Protein AF-A0A2A3MQ71-F1 (afdb_monomer)

pLDDT: mean 71.23, std 23.65, range [22.53, 96.19]

Foldseek 3Di:
DWDQDPVARATFWKKKWKAKPVLHTDFMDTDHPDLDDLVVLLVVVVVVVVVVCVVPVPAQEEEEEEQSNPHQSNVVSCVVVVHW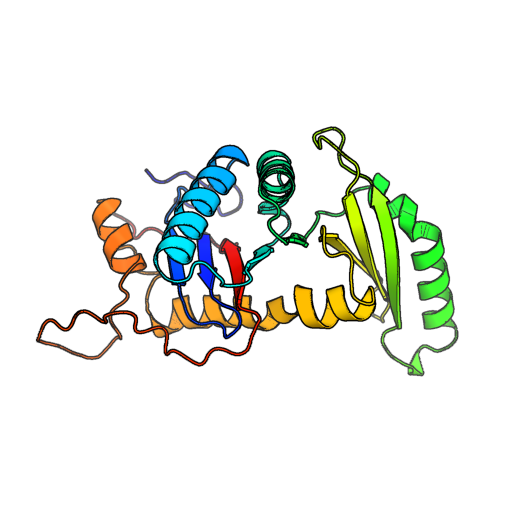YKYWHDDDPVNCVVCVVVQVVQVVVCVVCVVVFKGKDKDWDWDDDPNHPGTFIKIKIWIQHPVGIDIIIMTTPDPDDDSCCCVVVPHVVVVVNVVSVVCCCPFLVLLPPADPDPVVNSVCNGDRDGPDDDDDDDPPPPCPDPPDPRYMYIYTYIPPDGSHHPDD

Nearest PDB structures (foldseek):
  8f3z-assembly1_A  TM=3.524E-01  e=8.421E-02  Enterococcus faecium
  6mka-assembly1_A  TM=3.386E-01  e=7.466E-02  Enterococcus faecium
  8f3i-assembly1_A  TM=3.439E-01  e=1.734E-01  Enterococcus faecium
  8f3w-assembly1_A  TM=3.444E-01  e=2.489E-01  Enterococcus faecium
  8f3n-assembly1_A  TM=3.542E-01  e=3.167E-01  Enterococcus faecium

Secondary structure (DSSP, 8-state):
--EEETTTTEEEE--EEEE-TT--EEEEE--BSSPPPHHHHHHHHHHHHHHHHHH-TT--EEEEE-GGG--HHHHHHHHHTT-EEEEEE---HHHHHHHHHHHHHHHHHHHH-GGG--EEEEEEEEE--TTSSS-EEEEEEEEEETTEEEEEEEEE---SS-HHHIIIIIITTHHHHHHHHHHHHHHH-TT----SSHHHHHHHHHSPPPTT--S----------TT--S-EEEEEEE-SSPEEPPP-

Structure (mmCIF, N/CA/C/O backbone):
data_AF-A0A2A3MQ71-F1
#
_entry.id   AF-A0A2A3MQ71-F1
#
loop_
_atom_site.group_PDB
_atom_site.id
_atom_site.type_symbol
_atom_site.label_atom_id
_atom_site.label_alt_id
_atom_site.label_comp_id
_atom_site.label_asym_id
_atom_site.label_entity_id
_atom_site.label_seq_id
_atom_site.pdbx_PDB_ins_code
_atom_site.Cartn_x
_atom_site.Cartn_y
_atom_site.Cartn_z
_atom_site.occupancy
_atom_site.B_iso_or_equiv
_atom_site.auth_seq_id
_atom_site.auth_comp_id
_atom_site.auth_asym_id
_atom_site.auth_atom_id
_atom_site.pdbx_PDB_model_num
ATOM 1 N N . MET A 1 1 ? -5.016 23.894 17.017 1.00 51.34 1 MET A N 1
ATOM 2 C CA . MET A 1 1 ? -4.502 22.553 16.640 1.00 51.34 1 MET A CA 1
ATOM 3 C C . MET A 1 1 ? -4.121 22.521 15.152 1.00 51.34 1 MET A C 1
ATOM 5 O O . MET A 1 1 ? -4.589 21.674 14.404 1.00 51.34 1 MET A O 1
ATOM 9 N N . ARG A 1 2 ? -3.282 23.469 14.716 1.00 42.84 2 ARG A N 1
ATOM 10 C CA . ARG A 1 2 ? -2.649 23.499 13.388 1.00 42.84 2 ARG A CA 1
ATOM 11 C C . ARG A 1 2 ? -1.156 23.299 13.642 1.00 42.84 2 ARG A C 1
ATOM 13 O O . ARG A 1 2 ? -0.666 23.817 14.644 1.00 42.84 2 ARG A O 1
ATOM 20 N N . LEU A 1 3 ? -0.474 22.516 12.814 1.00 44.94 3 LEU A N 1
ATOM 21 C CA . LEU A 1 3 ? 0.975 22.351 12.921 1.00 44.94 3 LEU A CA 1
ATOM 22 C C . LEU A 1 3 ? 1.607 22.974 11.683 1.00 44.94 3 LEU A C 1
ATOM 24 O O . LEU A 1 3 ? 1.090 22.784 10.580 1.00 44.94 3 LEU A O 1
ATOM 28 N N . PHE A 1 4 ? 2.690 23.714 11.883 1.00 45.34 4 PHE A N 1
ATOM 29 C CA . PHE A 1 4 ? 3.512 24.191 10.786 1.00 45.34 4 PHE A CA 1
ATOM 30 C C . PHE A 1 4 ? 4.153 22.987 10.094 1.00 45.34 4 PHE A C 1
ATOM 32 O O . PHE A 1 4 ? 4.820 22.173 10.739 1.00 45.34 4 PHE A O 1
ATOM 39 N N . ASN A 1 5 ? 3.912 22.849 8.796 1.00 47.66 5 ASN A N 1
ATOM 40 C CA . ASN A 1 5 ? 4.546 21.831 7.981 1.00 47.66 5 ASN A CA 1
ATOM 41 C C . ASN A 1 5 ? 5.712 22.472 7.226 1.00 47.66 5 ASN A C 1
ATOM 43 O O . ASN A 1 5 ? 5.503 23.152 6.226 1.00 47.66 5 ASN A O 1
ATOM 47 N N . ALA A 1 6 ? 6.938 22.219 7.686 1.00 51.31 6 ALA A N 1
ATOM 48 C CA . ALA A 1 6 ? 8.154 22.768 7.082 1.00 51.31 6 ALA A CA 1
ATOM 49 C C . ALA A 1 6 ? 8.359 22.345 5.614 1.00 51.31 6 ALA A C 1
ATOM 51 O O . ALA A 1 6 ? 8.999 23.065 4.858 1.00 51.31 6 ALA A O 1
ATOM 52 N N . HIS A 1 7 ? 7.782 21.218 5.183 1.00 45.62 7 HIS A N 1
ATOM 53 C CA . HIS A 1 7 ? 7.837 20.773 3.786 1.00 45.62 7 HIS A CA 1
ATOM 54 C C . HIS A 1 7 ? 6.917 21.606 2.870 1.00 45.62 7 HIS A C 1
ATOM 56 O O . HIS A 1 7 ? 7.121 21.650 1.658 1.00 45.62 7 HIS A O 1
ATOM 62 N N . HIS A 1 8 ? 5.894 22.260 3.426 1.00 45.53 8 HIS A N 1
ATOM 63 C CA . HIS A 1 8 ? 4.941 23.086 2.673 1.00 45.53 8 HIS A CA 1
ATOM 64 C C . HIS A 1 8 ? 4.947 24.560 3.093 1.00 45.53 8 HIS A C 1
ATOM 66 O O . HIS A 1 8 ? 4.171 25.332 2.550 1.00 45.53 8 HIS A O 1
ATOM 72 N N . ASN A 1 9 ? 5.818 24.941 4.032 1.00 43.97 9 ASN A N 1
ATOM 73 C CA . ASN A 1 9 ? 5.950 26.288 4.589 1.00 43.97 9 ASN A CA 1
ATOM 74 C C . ASN A 1 9 ? 4.619 26.917 5.054 1.00 43.97 9 ASN A C 1
ATOM 76 O O . ASN A 1 9 ? 4.422 28.125 4.964 1.00 43.97 9 ASN A O 1
ATOM 80 N N . GLU A 1 10 ? 3.691 26.095 5.549 1.00 48.22 10 GLU A N 1
ATOM 81 C CA . GLU A 1 10 ? 2.327 26.518 5.875 1.00 48.22 10 GLU A CA 1
ATOM 82 C C . GLU A 1 10 ? 1.796 25.836 7.140 1.00 48.22 10 GLU A C 1
ATOM 84 O O . GLU A 1 10 ? 2.152 24.702 7.480 1.00 48.22 10 GLU A O 1
ATOM 89 N N . TYR A 1 11 ? 0.874 26.517 7.824 1.00 49.69 11 TYR A N 1
ATOM 90 C CA . TYR A 1 11 ? 0.031 25.914 8.852 1.00 49.69 11 TYR A CA 1
ATOM 91 C C . TYR A 1 11 ? -1.173 25.255 8.189 1.00 49.69 11 TYR A C 1
ATOM 93 O O . TYR A 1 11 ? -2.017 25.934 7.610 1.00 49.69 11 TYR A O 1
ATOM 101 N N . GLY A 1 12 ? -1.293 23.936 8.321 1.00 58.31 12 GLY A N 1
ATOM 102 C CA . GLY A 1 12 ? -2.352 23.211 7.627 1.00 58.31 12 GLY A CA 1
ATOM 103 C C . GLY A 1 12 ? -2.898 22.010 8.377 1.00 58.31 12 GLY A C 1
ATOM 104 O O . GLY A 1 12 ? -2.469 21.652 9.484 1.00 58.31 12 GLY A O 1
ATOM 105 N N . PHE A 1 13 ? -3.845 21.357 7.713 1.00 61.75 13 PHE A N 1
ATOM 106 C CA . PHE A 1 13 ? -4.341 20.040 8.081 1.00 61.75 13 PHE A CA 1
ATOM 107 C C . PHE A 1 13 ? -3.964 19.016 7.013 1.00 61.75 13 PHE A C 1
ATOM 109 O O . PHE A 1 13 ? -3.935 19.327 5.821 1.00 61.75 13 PHE A O 1
ATOM 116 N N . GLN A 1 14 ? -3.709 17.783 7.449 1.00 67.19 14 GLN A N 1
ATOM 117 C CA . GLN A 1 14 ? -3.492 16.644 6.564 1.00 67.19 14 GLN A CA 1
ATOM 118 C C . GLN A 1 14 ? -4.535 15.568 6.872 1.00 67.19 14 GLN A C 1
ATOM 120 O O . GLN A 1 14 ? -4.323 14.717 7.747 1.00 67.19 14 GLN A O 1
ATOM 125 N N . PRO A 1 15 ? -5.702 15.624 6.214 1.00 70.69 15 PRO A N 1
ATOM 126 C CA . PRO A 1 15 ? -6.758 14.685 6.517 1.00 70.69 15 PRO A CA 1
ATOM 127 C C . PRO A 1 15 ? -6.437 13.281 6.007 1.00 70.69 15 PRO A C 1
ATOM 129 O O . PRO A 1 15 ? -5.791 13.116 4.971 1.00 70.69 15 PRO A O 1
ATOM 132 N N . ILE A 1 16 ? -6.948 12.276 6.718 1.00 78.50 16 ILE A N 1
ATOM 133 C CA . ILE A 1 16 ? -7.203 10.967 6.111 1.00 78.50 16 ILE A CA 1
ATOM 134 C C . ILE A 1 16 ? -8.566 11.042 5.459 1.00 78.50 16 ILE A C 1
ATOM 136 O O . ILE A 1 16 ? -9.536 11.377 6.134 1.00 78.50 16 ILE A O 1
ATOM 140 N N . VAL A 1 17 ? -8.637 10.661 4.194 1.00 77.38 17 VAL A N 1
ATOM 141 C CA . VAL A 1 17 ? -9.897 10.448 3.494 1.00 77.38 17 VAL A CA 1
ATOM 142 C C . VAL A 1 17 ? -10.028 8.965 3.194 1.00 77.38 17 VAL A C 1
ATOM 144 O O . VAL A 1 17 ? -9.045 8.313 2.825 1.00 77.38 17 VAL A O 1
ATOM 147 N N . VAL A 1 18 ? -11.229 8.433 3.406 1.00 82.12 18 VAL A N 1
ATOM 148 C CA . VAL A 1 18 ? -11.552 7.039 3.144 1.00 82.12 18 VAL A CA 1
ATOM 149 C C . VAL A 1 18 ? -12.642 6.929 2.096 1.00 82.12 18 VAL A C 1
ATOM 151 O O . VAL A 1 18 ? -13.721 7.500 2.259 1.00 82.12 18 VAL A O 1
ATOM 154 N N . PHE A 1 19 ? -12.361 6.145 1.061 1.00 80.81 19 PHE A N 1
ATOM 155 C CA . PHE A 1 19 ? -13.311 5.788 0.013 1.00 80.81 19 PHE A CA 1
ATOM 156 C C . PHE A 1 19 ? -13.538 4.277 -0.024 1.00 80.81 19 PHE A C 1
ATOM 158 O O . PHE A 1 19 ? -12.718 3.506 0.485 1.00 80.81 19 PHE A O 1
ATOM 165 N N . ASP A 1 20 ? -14.644 3.859 -0.630 1.00 80.00 20 ASP A N 1
ATOM 166 C CA . ASP A 1 20 ? -14.909 2.454 -0.929 1.00 80.00 20 ASP A CA 1
ATOM 167 C C . ASP A 1 20 ? -14.330 2.010 -2.288 1.00 80.00 20 ASP A C 1
ATOM 169 O O . ASP A 1 20 ? -13.655 2.771 -2.985 1.00 80.00 20 ASP A O 1
ATOM 173 N N . GLY A 1 21 ? -14.620 0.760 -2.668 1.00 72.12 21 GLY A N 1
ATOM 174 C CA . GLY A 1 21 ? -14.175 0.134 -3.917 1.00 72.12 21 GLY A CA 1
ATOM 175 C C . GLY A 1 21 ? -14.609 0.853 -5.198 1.00 72.12 21 GLY A C 1
ATOM 176 O O . GLY A 1 21 ? -13.958 0.688 -6.230 1.00 72.12 21 GLY A O 1
ATOM 177 N N . GLU A 1 22 ? -15.688 1.630 -5.125 1.00 73.81 22 GLU A N 1
ATOM 178 C CA . GLU A 1 22 ? -16.288 2.384 -6.229 1.00 73.81 22 GLU A CA 1
ATOM 179 C C . GLU A 1 22 ? -15.911 3.875 -6.180 1.00 73.81 22 GLU A C 1
ATOM 181 O O . GLU A 1 22 ? -16.310 4.640 -7.054 1.00 73.81 22 GLU A O 1
ATOM 186 N N . GLY A 1 23 ? -15.139 4.300 -5.173 1.00 71.25 23 GLY A N 1
ATOM 187 C CA . GLY A 1 23 ? -14.737 5.694 -5.004 1.00 71.25 23 GLY A CA 1
ATOM 188 C C . GLY A 1 23 ? -15.749 6.567 -4.268 1.00 71.25 23 GLY A C 1
ATOM 189 O O . GLY A 1 23 ? -15.597 7.790 -4.240 1.00 71.25 23 GLY A O 1
ATOM 190 N N . ARG A 1 24 ? -16.773 5.974 -3.646 1.00 76.19 24 ARG A N 1
ATOM 191 C CA . ARG A 1 24 ? -17.727 6.710 -2.810 1.00 76.19 24 ARG A CA 1
ATOM 192 C C . ARG A 1 24 ? -17.062 7.085 -1.495 1.00 76.19 24 ARG A C 1
ATOM 194 O O . ARG A 1 24 ? -16.361 6.282 -0.880 1.00 76.19 24 ARG A O 1
ATOM 201 N N . PHE A 1 25 ? -17.281 8.320 -1.059 1.00 77.56 25 PHE A N 1
ATOM 202 C CA . PHE A 1 25 ? -16.763 8.812 0.211 1.00 77.56 25 PHE A CA 1
ATOM 203 C C . PHE A 1 25 ? -17.412 8.062 1.380 1.00 77.56 25 PHE A C 1
ATOM 205 O O . PHE A 1 25 ? -18.635 8.014 1.483 1.00 77.56 25 PHE A O 1
ATOM 212 N N . ILE A 1 26 ? -16.592 7.503 2.270 1.00 79.69 26 ILE A N 1
ATOM 213 C CA . ILE A 1 26 ? -17.059 6.835 3.493 1.00 79.69 26 ILE A CA 1
ATOM 214 C C . ILE A 1 26 ? -16.917 7.778 4.680 1.00 79.69 26 ILE A C 1
ATOM 216 O O . ILE A 1 26 ? -17.854 8.009 5.440 1.00 79.69 26 ILE A O 1
ATOM 220 N N . THR A 1 27 ? -15.703 8.273 4.896 1.00 80.50 27 THR A N 1
ATOM 221 C CA . THR A 1 27 ? -15.401 9.122 6.041 1.00 80.50 27 THR A CA 1
ATOM 222 C C . THR A 1 27 ? -14.105 9.858 5.811 1.00 80.50 27 THR A C 1
ATOM 224 O O . THR A 1 27 ? -13.270 9.448 5.002 1.00 80.50 27 THR A O 1
ATOM 227 N N . ALA A 1 28 ? -13.891 10.910 6.586 1.00 77.94 28 ALA A N 1
ATOM 228 C CA . ALA A 1 28 ? -12.616 11.571 6.604 1.00 77.94 28 ALA A CA 1
ATOM 229 C C . ALA A 1 28 ? -12.345 12.190 7.978 1.00 77.94 28 ALA A C 1
ATOM 231 O O . ALA A 1 28 ? -13.257 12.598 8.698 1.00 77.94 28 ALA A O 1
ATOM 232 N N . VAL A 1 29 ? -11.072 12.194 8.365 1.00 76.31 29 VAL A N 1
ATOM 233 C CA . VAL A 1 29 ? -10.611 12.661 9.673 1.00 76.31 29 VAL A CA 1
ATOM 234 C C . VAL A 1 29 ? -9.555 13.723 9.466 1.00 76.31 29 VAL A C 1
ATOM 236 O O . VAL A 1 29 ? -8.472 13.453 8.941 1.00 76.31 29 VAL A O 1
ATOM 239 N N . LEU A 1 30 ? -9.877 14.930 9.921 1.00 73.06 30 LEU A N 1
ATOM 240 C CA . LEU A 1 30 ? -8.950 16.049 9.976 1.00 73.06 30 LEU A CA 1
ATOM 241 C C . LEU A 1 30 ? -7.883 15.792 11.034 1.00 73.06 30 LEU A C 1
ATOM 243 O O . LEU A 1 30 ? -8.173 15.398 12.165 1.00 73.06 30 LEU A O 1
ATOM 247 N N . ARG A 1 31 ? -6.631 16.049 10.666 1.00 72.00 31 ARG A N 1
ATOM 248 C CA . ARG A 1 31 ? -5.486 15.936 11.568 1.00 72.00 31 ARG A CA 1
ATOM 249 C C . ARG A 1 31 ? -4.529 17.095 11.356 1.00 72.00 31 ARG A C 1
ATOM 251 O O . ARG A 1 31 ? -4.513 17.654 10.256 1.00 72.00 31 ARG A O 1
ATOM 258 N N . PRO A 1 32 ? -3.721 17.447 12.373 1.00 69.12 32 PRO A N 1
ATOM 259 C CA . PRO A 1 32 ? -2.637 18.403 12.182 1.00 69.12 32 PRO A CA 1
ATOM 260 C C . PRO A 1 32 ? -1.771 17.974 10.993 1.00 69.12 32 PRO A C 1
ATOM 262 O O . PRO A 1 32 ? -1.644 16.771 10.761 1.00 69.12 32 PRO A O 1
ATOM 265 N N . ALA A 1 33 ? -1.184 18.921 10.256 1.00 68.44 33 ALA A N 1
ATOM 266 C CA . ALA A 1 33 ? -0.299 18.643 9.119 1.00 68.44 33 ALA A CA 1
ATOM 267 C C . ALA A 1 33 ? 1.053 18.035 9.540 1.00 68.44 33 ALA A C 1
ATOM 269 O O . ALA A 1 33 ? 2.120 18.577 9.266 1.00 68.44 33 ALA A O 1
ATOM 270 N N . LYS A 1 34 ? 0.994 16.890 10.217 1.00 70.31 34 LYS A N 1
ATOM 271 C CA . LYS A 1 34 ? 2.111 16.018 10.549 1.00 70.31 34 LYS A CA 1
ATOM 272 C C . LYS A 1 34 ? 1.792 14.606 10.092 1.00 70.31 34 LYS A C 1
ATOM 274 O O . LYS A 1 34 ? 0.637 14.170 10.135 1.00 70.31 34 LYS A O 1
ATOM 279 N N . ARG A 1 35 ? 2.842 13.866 9.740 1.00 68.50 35 ARG A N 1
ATOM 280 C CA . ARG A 1 35 ? 2.724 12.435 9.480 1.00 68.50 35 ARG A CA 1
ATOM 281 C C . ARG A 1 35 ? 2.155 11.755 10.731 1.00 68.50 35 ARG A C 1
ATOM 283 O O . ARG A 1 35 ? 2.695 11.959 11.821 1.00 68.50 35 ARG A O 1
ATOM 290 N N . PRO A 1 36 ? 1.079 10.968 10.605 1.00 74.88 36 PRO A N 1
ATOM 291 C CA . PRO 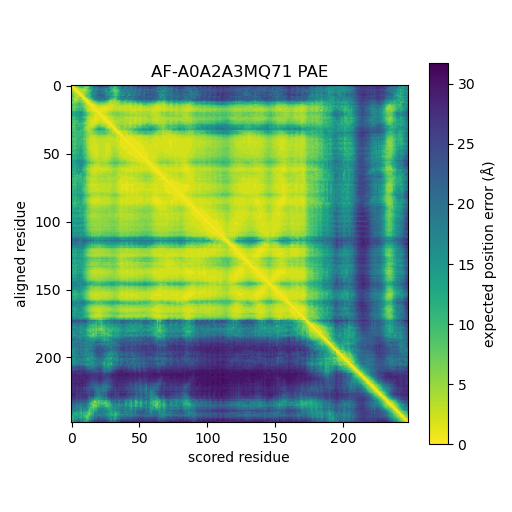A 1 36 ? 0.540 10.259 11.751 1.00 74.88 36 PRO A CA 1
ATOM 292 C C . PRO A 1 36 ? 1.473 9.150 12.221 1.00 74.88 36 PRO A C 1
ATOM 294 O O . PRO A 1 36 ? 2.159 8.509 11.420 1.00 74.88 36 PRO A O 1
ATOM 297 N N . GLY A 1 37 ? 1.432 8.873 13.519 1.00 83.75 37 GLY A N 1
ATOM 298 C CA . GLY A 1 37 ? 2.053 7.670 14.062 1.00 83.75 37 GLY A CA 1
ATOM 299 C C . GLY A 1 37 ? 1.262 6.412 13.688 1.00 83.75 37 GLY A C 1
ATOM 300 O O . GLY A 1 37 ? 0.041 6.458 13.509 1.00 83.75 37 GLY A O 1
ATOM 301 N N . GLY A 1 38 ? 1.929 5.255 13.653 1.00 86.69 38 GLY A N 1
ATOM 302 C CA . GLY A 1 38 ? 1.269 3.969 13.401 1.00 86.69 38 GLY A CA 1
ATOM 303 C C . GLY A 1 38 ? 0.161 3.660 14.416 1.00 86.69 38 GLY A C 1
ATOM 304 O O . GLY A 1 38 ? -0.917 3.204 14.038 1.00 86.69 38 GLY A O 1
ATOM 305 N N . LYS A 1 39 ? 0.356 4.023 15.693 1.00 89.75 39 LYS A N 1
ATOM 306 C CA . LYS A 1 39 ? -0.677 3.920 16.745 1.00 89.75 39 LYS A CA 1
ATOM 307 C C . LYS A 1 39 ? -1.938 4.737 16.435 1.00 89.75 39 LYS A C 1
ATOM 309 O O . LYS A 1 39 ? -3.042 4.248 16.673 1.00 89.75 39 LYS A O 1
ATOM 314 N N . GLU A 1 40 ? -1.784 5.950 15.899 1.00 87.50 40 GLU A N 1
ATOM 315 C CA . GLU A 1 40 ? -2.906 6.825 15.527 1.00 87.50 40 GLU A CA 1
ATOM 316 C C . GLU A 1 40 ? -3.662 6.251 14.323 1.00 87.50 40 GLU A C 1
ATOM 3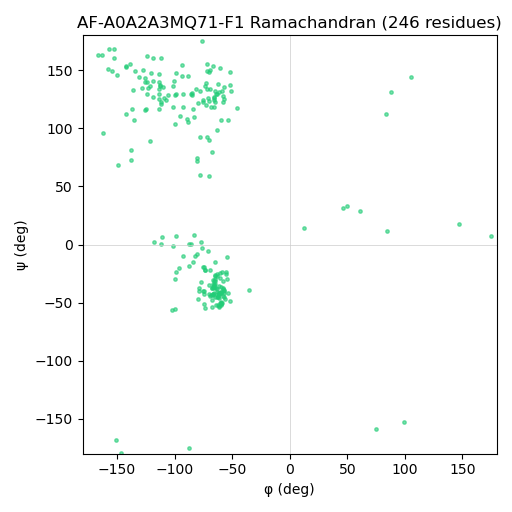18 O O . GLU A 1 40 ? -4.892 6.180 14.344 1.00 87.50 40 GLU A O 1
ATOM 323 N N . ILE A 1 41 ? -2.932 5.781 13.301 1.00 87.81 41 ILE A N 1
ATOM 324 C CA . ILE A 1 41 ? -3.525 5.115 12.131 1.00 87.81 41 ILE A CA 1
ATOM 325 C C . ILE A 1 41 ? -4.301 3.872 12.574 1.00 87.81 41 ILE A C 1
ATOM 327 O O . ILE A 1 41 ? -5.473 3.726 12.233 1.00 87.81 41 ILE A O 1
ATOM 331 N N . ARG A 1 42 ? -3.687 3.006 13.387 1.00 91.44 42 ARG A N 1
ATOM 332 C CA . ARG A 1 42 ? -4.325 1.796 13.919 1.00 91.44 42 ARG A CA 1
ATOM 333 C C . ARG A 1 42 ? -5.594 2.121 14.704 1.00 91.44 42 ARG A C 1
ATOM 335 O O . ARG A 1 42 ? -6.610 1.452 14.539 1.00 91.44 42 ARG A O 1
ATOM 342 N N . ALA A 1 43 ? -5.559 3.138 15.566 1.00 90.56 43 ALA A N 1
ATOM 343 C CA . ALA A 1 43 ? -6.725 3.537 16.350 1.00 90.56 43 ALA A CA 1
ATOM 344 C C . ALA A 1 43 ? -7.886 4.000 15.456 1.00 90.56 43 ALA A C 1
ATOM 346 O O . ALA A 1 43 ? -9.030 3.601 15.695 1.00 90.56 43 ALA A O 1
ATOM 347 N N . PHE A 1 44 ? -7.580 4.784 14.417 1.00 89.06 44 PHE A N 1
ATOM 348 C CA . PHE A 1 44 ? -8.550 5.215 13.414 1.00 89.06 44 PHE A CA 1
ATOM 349 C C . PHE A 1 44 ? -9.149 4.024 12.653 1.00 89.06 44 PHE A C 1
ATOM 351 O O . PHE A 1 44 ? -10.369 3.854 12.660 1.00 89.06 44 PHE A O 1
ATOM 358 N N . LEU A 1 45 ? -8.305 3.162 12.077 1.00 90.12 45 LEU A N 1
ATOM 359 C CA . LEU A 1 45 ? -8.746 1.995 11.307 1.00 90.12 45 LEU A CA 1
ATOM 360 C C . LEU A 1 45 ? -9.595 1.043 12.150 1.00 90.12 45 LEU A C 1
ATOM 362 O O . LEU A 1 45 ? -10.643 0.593 11.700 1.00 90.12 45 LEU A O 1
ATOM 366 N N . ARG A 1 46 ? -9.212 0.799 13.407 1.00 91.38 46 ARG A N 1
ATOM 367 C CA . ARG A 1 46 ? -9.987 -0.037 14.331 1.00 91.38 46 ARG A CA 1
ATOM 368 C C . ARG A 1 46 ? -11.387 0.521 14.587 1.00 91.38 46 ARG A C 1
ATOM 370 O O . ARG A 1 46 ? -12.348 -0.243 14.629 1.00 91.38 46 ARG A O 1
ATOM 377 N N . ARG A 1 47 ? -11.515 1.840 14.777 1.00 91.12 47 ARG A N 1
ATOM 378 C CA . ARG A 1 47 ? -12.823 2.486 14.979 1.00 91.12 47 ARG A CA 1
ATOM 379 C C . ARG A 1 47 ? -13.673 2.403 13.711 1.00 91.12 47 ARG A C 1
ATOM 381 O O . ARG A 1 47 ? -14.850 2.072 13.808 1.00 91.12 47 ARG A O 1
ATOM 388 N N . LEU A 1 48 ? -13.064 2.653 12.553 1.00 89.00 48 LEU A N 1
ATOM 389 C CA . LEU A 1 48 ? -13.722 2.558 11.253 1.00 89.00 48 LEU A CA 1
ATOM 390 C C . LEU A 1 48 ? -14.217 1.134 10.972 1.00 89.00 48 LEU A C 1
ATOM 392 O O . LEU A 1 48 ? -15.400 0.942 10.711 1.00 89.00 48 LEU A O 1
ATOM 396 N N . MET A 1 49 ? -13.347 0.128 11.088 1.00 87.38 49 MET A N 1
ATOM 397 C CA . MET A 1 49 ? -13.720 -1.265 10.829 1.00 87.38 49 MET A CA 1
ATOM 398 C C . MET A 1 49 ? -14.810 -1.753 11.784 1.00 87.38 49 MET A C 1
ATOM 400 O O . MET A 1 49 ? -15.692 -2.488 11.355 1.00 87.38 49 MET A O 1
ATOM 404 N N . ARG A 1 50 ? -14.807 -1.318 13.052 1.00 90.38 50 ARG A N 1
ATOM 405 C CA . ARG A 1 50 ? -15.897 -1.630 13.987 1.00 90.38 50 ARG A CA 1
ATOM 406 C C . ARG A 1 50 ? -17.228 -1.038 13.528 1.00 90.38 50 ARG A C 1
ATOM 408 O O . ARG A 1 50 ? -18.232 -1.735 13.571 1.00 90.38 50 ARG A O 1
ATOM 415 N N . ALA A 1 51 ? -17.236 0.224 13.102 1.00 89.06 51 ALA A N 1
ATOM 416 C CA . ALA A 1 51 ? -18.450 0.878 12.619 1.00 89.06 51 ALA A CA 1
ATOM 417 C C . ALA A 1 51 ? -18.994 0.202 11.351 1.00 89.06 51 ALA A C 1
ATOM 419 O O . ALA A 1 51 ? -20.197 -0.015 11.244 1.00 89.06 51 ALA A O 1
ATOM 420 N N . ILE A 1 52 ? -18.112 -0.192 10.427 1.00 85.62 52 ILE A N 1
ATOM 421 C CA . ILE A 1 52 ? -18.502 -0.939 9.224 1.00 85.62 52 ILE A CA 1
ATOM 422 C C . ILE A 1 52 ? -19.080 -2.299 9.620 1.00 85.62 52 ILE A C 1
ATOM 424 O O . ILE A 1 52 ? -20.201 -2.612 9.242 1.00 85.62 52 ILE A O 1
ATOM 428 N N . ARG A 1 53 ? -18.374 -3.081 10.445 1.00 84.88 53 ARG A N 1
ATOM 429 C CA . ARG A 1 53 ? -18.822 -4.426 10.845 1.00 84.88 53 ARG A CA 1
ATOM 430 C C . ARG A 1 53 ? -20.100 -4.436 11.681 1.00 84.88 53 ARG A C 1
ATOM 432 O O . ARG A 1 53 ? -20.821 -5.420 11.633 1.00 84.88 53 ARG A O 1
ATOM 439 N N . ALA A 1 54 ? -20.398 -3.365 12.416 1.00 88.69 54 ALA A N 1
ATOM 440 C CA . ALA A 1 54 ? -21.660 -3.241 13.146 1.00 88.69 54 ALA A CA 1
ATOM 441 C C . ALA A 1 54 ? -22.880 -3.178 12.211 1.00 88.69 54 ALA A C 1
ATOM 443 O O . ALA A 1 54 ? -23.956 -3.621 12.590 1.00 88.69 54 ALA A O 1
ATOM 444 N N . ASN A 1 55 ? -22.704 -2.644 11.000 1.00 86.25 55 ASN A N 1
ATOM 445 C CA . ASN A 1 55 ? -23.767 -2.529 10.000 1.00 86.25 55 ASN A CA 1
ATOM 446 C C . ASN A 1 55 ? -23.691 -3.643 8.941 1.00 86.25 55 ASN A C 1
ATOM 448 O O . ASN A 1 55 ? -24.714 -4.054 8.404 1.00 86.25 55 ASN A O 1
ATOM 452 N N . TRP A 1 56 ? -22.485 -4.151 8.660 1.00 85.38 56 TRP A N 1
ATOM 453 C CA . TRP A 1 56 ? -22.222 -5.202 7.673 1.00 85.38 56 TRP A CA 1
ATOM 454 C C . TRP A 1 56 ? -21.204 -6.227 8.211 1.00 85.38 56 TRP A C 1
ATOM 456 O O . TRP A 1 56 ? -20.012 -6.136 7.899 1.00 85.38 56 TRP A O 1
ATOM 466 N N . PRO A 1 57 ? -21.639 -7.207 9.028 1.00 82.81 57 PRO A N 1
ATOM 467 C CA . PRO A 1 57 ? -20.740 -8.156 9.699 1.00 82.81 57 PRO A CA 1
ATOM 468 C C . PRO A 1 57 ? -19.920 -9.029 8.739 1.00 82.81 57 PRO A C 1
ATOM 470 O O . PRO A 1 57 ? -18.714 -9.202 8.935 1.00 82.81 57 PRO A O 1
ATOM 473 N N . GLU A 1 58 ? -20.569 -9.499 7.670 1.00 82.00 58 GLU A N 1
ATOM 474 C CA . GLU A 1 58 ? -20.019 -10.425 6.666 1.00 82.00 58 GLU A CA 1
ATOM 475 C C . GLU A 1 58 ? -19.243 -9.723 5.538 1.00 82.00 58 GLU A C 1
ATOM 477 O O . GLU A 1 58 ? -18.748 -10.364 4.608 1.00 82.00 58 GLU A O 1
ATOM 482 N N . MET A 1 59 ? -19.136 -8.391 5.579 1.00 79.88 59 MET A N 1
ATOM 483 C CA . MET A 1 59 ? -18.464 -7.641 4.523 1.00 79.88 59 MET A CA 1
ATOM 484 C C . MET A 1 59 ? -16.971 -7.981 4.480 1.00 79.88 59 MET A C 1
ATOM 486 O O . MET A 1 59 ? -16.238 -7.811 5.459 1.00 79.88 59 MET A O 1
ATOM 490 N N . GLN A 1 60 ? -16.512 -8.407 3.303 1.00 82.50 60 GLN A N 1
ATOM 491 C CA . GLN A 1 60 ? -15.092 -8.544 2.994 1.00 82.50 60 GLN A CA 1
ATOM 492 C C . GLN A 1 60 ? -14.475 -7.152 2.858 1.00 82.50 60 GLN A C 1
ATOM 494 O O . GLN A 1 60 ? -14.958 -6.319 2.088 1.00 82.50 60 GLN A O 1
ATOM 499 N N . ILE A 1 61 ? -13.410 -6.904 3.619 1.00 84.56 61 ILE A N 1
ATOM 500 C CA . ILE A 1 61 ? -12.748 -5.605 3.691 1.00 84.56 61 ILE A CA 1
ATOM 501 C C . ILE A 1 61 ? -11.269 -5.795 3.378 1.00 84.56 61 ILE A C 1
ATOM 503 O O . ILE A 1 61 ? -10.545 -6.414 4.159 1.00 84.56 61 ILE A O 1
ATOM 507 N N . LEU A 1 62 ? -10.824 -5.193 2.276 1.00 88.62 62 LEU A N 1
ATOM 508 C CA . LEU A 1 62 ? -9.410 -5.078 1.932 1.00 88.62 62 LEU A CA 1
ATOM 509 C C . LEU A 1 62 ? -8.918 -3.673 2.277 1.00 88.62 62 LEU A C 1
ATOM 511 O O . LEU A 1 62 ? -9.385 -2.693 1.695 1.00 88.62 62 LEU A O 1
ATOM 515 N N . LEU A 1 63 ? -7.954 -3.572 3.191 1.00 89.56 63 LEU A N 1
ATOM 516 C CA . LEU A 1 63 ? -7.290 -2.310 3.487 1.00 89.56 63 LEU A CA 1
ATOM 517 C C . LEU A 1 63 ? -6.301 -1.964 2.375 1.00 89.56 63 LEU A C 1
ATOM 519 O O . LEU A 1 63 ? -5.349 -2.700 2.119 1.00 89.56 63 LEU A O 1
ATOM 523 N N . HIS A 1 64 ? -6.485 -0.798 1.775 1.00 86.94 64 HIS A N 1
ATOM 524 C CA . HIS A 1 64 ? -5.582 -0.250 0.783 1.00 86.94 64 HIS A CA 1
ATOM 525 C C . HIS A 1 64 ? -5.080 1.129 1.212 1.00 86.94 64 HIS A C 1
ATOM 527 O O . HIS A 1 64 ? -5.849 1.978 1.666 1.00 86.94 64 HIS A O 1
ATOM 533 N N . GLY A 1 65 ? -3.776 1.358 1.073 1.00 85.00 65 GLY A N 1
ATOM 534 C CA . GLY A 1 65 ? -3.157 2.613 1.480 1.00 85.00 65 GLY A CA 1
ATOM 535 C C . GLY A 1 65 ? -1.745 2.798 0.943 1.00 85.00 65 GLY A C 1
ATOM 536 O O . GLY A 1 65 ? -1.084 1.864 0.491 1.00 85.00 65 GLY A O 1
ATOM 537 N N . GLU A 1 66 ? -1.275 4.039 0.992 1.00 83.06 66 GLU A N 1
ATOM 538 C CA . GLU A 1 66 ? 0.078 4.402 0.571 1.00 83.06 66 GLU A CA 1
ATOM 539 C C . GLU A 1 66 ? 1.148 4.001 1.599 1.00 83.06 66 GLU A C 1
ATOM 541 O O . GLU A 1 66 ? 0.851 3.594 2.723 1.00 83.06 66 GLU A O 1
ATOM 546 N N . SER A 1 67 ? 2.418 4.207 1.245 1.00 83.31 67 SER A N 1
ATOM 547 C CA . SER A 1 67 ? 3.575 3.934 2.110 1.00 83.31 67 SER A CA 1
ATOM 548 C C . SER A 1 67 ? 3.535 4.620 3.472 1.00 83.31 67 SER A C 1
ATOM 550 O O . SER A 1 67 ? 4.117 4.120 4.434 1.00 83.31 67 SER A O 1
ATOM 552 N N . HIS A 1 68 ? 2.799 5.723 3.599 1.00 81.50 68 HIS A N 1
ATOM 553 C CA . HIS A 1 68 ? 2.559 6.395 4.873 1.00 81.50 68 HIS A CA 1
ATOM 554 C C . HIS A 1 68 ? 1.787 5.538 5.885 1.00 81.50 68 HIS A C 1
ATOM 556 O O . HIS A 1 68 ? 1.969 5.726 7.086 1.00 81.50 68 HIS A O 1
ATOM 562 N N . TYR A 1 69 ? 0.971 4.596 5.407 1.00 84.94 69 TYR A N 1
ATOM 563 C CA . TYR A 1 69 ? 0.155 3.686 6.213 1.00 84.94 69 TYR A CA 1
ATOM 564 C C . TYR A 1 69 ? 0.852 2.357 6.513 1.00 84.94 69 TYR A C 1
ATOM 566 O O . TYR A 1 69 ? 0.377 1.589 7.347 1.00 84.94 69 TYR A O 1
ATOM 574 N N . CYS A 1 70 ? 1.991 2.098 5.866 1.00 89.56 70 CYS A N 1
ATOM 575 C CA . CYS A 1 70 ? 2.801 0.898 6.038 1.00 89.56 70 CYS A CA 1
ATOM 576 C C . CYS A 1 70 ? 3.641 0.959 7.333 1.00 89.56 70 CYS A C 1
ATOM 578 O O . CYS A 1 70 ? 4.873 0.934 7.311 1.00 89.56 70 CYS A O 1
ATOM 580 N N . CYS A 1 71 ? 2.960 1.082 8.473 1.00 91.69 71 CYS A N 1
ATOM 581 C CA . CYS A 1 71 ? 3.551 1.097 9.810 1.00 91.69 71 CYS A CA 1
ATOM 582 C C . CYS A 1 71 ? 3.448 -0.288 10.470 1.00 91.69 71 CYS A C 1
ATOM 584 O O . CYS A 1 71 ? 2.442 -0.973 10.256 1.00 91.69 71 CYS A O 1
ATOM 586 N N . PRO A 1 72 ? 4.417 -0.684 11.318 1.00 93.62 72 PRO A N 1
ATOM 587 C CA . PRO A 1 72 ? 4.388 -1.986 11.984 1.00 93.62 72 PRO A CA 1
ATOM 588 C C . PRO A 1 72 ? 3.113 -2.187 12.806 1.00 93.62 72 PRO A C 1
ATOM 590 O O . PRO A 1 72 ? 2.482 -3.230 12.698 1.00 93.62 72 PRO A O 1
ATOM 593 N N . GLU A 1 73 ? 2.627 -1.160 13.512 1.00 94.81 73 GLU A N 1
ATOM 594 C CA . GLU A 1 73 ? 1.398 -1.276 14.304 1.00 94.81 73 GLU A CA 1
ATOM 595 C C . GLU A 1 73 ? 0.148 -1.528 13.455 1.00 94.81 73 GLU A C 1
ATOM 597 O O . GLU A 1 73 ? -0.828 -2.083 13.960 1.00 94.81 73 GLU A O 1
ATOM 602 N N . VAL A 1 74 ? 0.151 -1.092 12.191 1.00 93.38 74 VAL A N 1
ATOM 603 C CA . VAL A 1 74 ? -0.953 -1.321 11.250 1.00 93.38 74 VAL A CA 1
ATOM 604 C C . VAL A 1 74 ? -0.867 -2.733 10.692 1.00 93.38 74 VAL A C 1
ATOM 606 O O . VAL A 1 74 ? -1.874 -3.437 10.707 1.00 93.38 74 VAL A O 1
ATOM 609 N N . ILE A 1 75 ? 0.322 -3.156 10.256 1.00 94.62 75 ILE A N 1
ATOM 610 C CA . ILE A 1 75 ? 0.567 -4.506 9.732 1.00 94.62 75 ILE A CA 1
ATOM 611 C C . ILE A 1 75 ? 0.247 -5.549 10.805 1.00 94.62 75 ILE A C 1
ATOM 613 O O . ILE A 1 75 ? -0.575 -6.432 10.571 1.00 94.62 75 ILE A O 1
ATOM 617 N N . ASP A 1 76 ? 0.810 -5.402 12.004 1.00 95.31 76 ASP A N 1
ATOM 618 C CA . ASP A 1 76 ? 0.618 -6.338 13.113 1.00 95.31 76 ASP A CA 1
ATOM 619 C C . ASP A 1 76 ? -0.851 -6.446 13.511 1.00 95.31 76 ASP A C 1
ATOM 621 O O . ASP A 1 76 ? -1.356 -7.541 13.753 1.00 95.31 76 ASP A O 1
ATOM 625 N N . TRP A 1 77 ? -1.558 -5.316 13.541 1.00 95.00 77 TRP A N 1
ATOM 626 C CA . TRP A 1 77 ? -2.985 -5.303 13.832 1.00 95.00 77 TRP A CA 1
ATOM 627 C C . TRP A 1 77 ? -3.808 -5.983 12.736 1.00 95.00 77 TRP A C 1
ATOM 629 O O . TRP A 1 77 ? -4.706 -6.759 13.059 1.00 95.00 77 TRP A O 1
ATOM 639 N N . CYS A 1 78 ? -3.493 -5.739 11.460 1.00 93.75 78 CYS A N 1
ATOM 640 C CA . CYS A 1 78 ? -4.175 -6.416 10.360 1.00 93.75 78 CYS A CA 1
ATOM 641 C C . CYS A 1 78 ? -3.948 -7.926 10.431 1.00 93.75 78 CYS A C 1
ATOM 643 O O . CYS A 1 78 ? -4.898 -8.695 10.322 1.00 93.75 78 CYS A O 1
ATOM 645 N N . GLN A 1 79 ? -2.714 -8.354 10.691 1.00 93.94 79 GLN A N 1
ATOM 646 C CA . GLN A 1 79 ? -2.389 -9.768 10.821 1.00 93.94 79 GLN A CA 1
ATOM 647 C C . GLN A 1 79 ? -3.078 -10.423 12.023 1.00 93.94 79 GLN A C 1
ATOM 649 O O . GLN A 1 79 ? -3.643 -11.504 11.884 1.00 93.94 79 GLN A O 1
ATOM 654 N N . ALA A 1 80 ? -3.067 -9.775 13.191 1.00 94.00 80 ALA A N 1
ATOM 655 C CA . ALA A 1 80 ? -3.721 -10.294 14.392 1.00 94.00 80 ALA A CA 1
ATOM 656 C C . ALA A 1 80 ? -5.251 -10.362 14.245 1.00 94.00 80 ALA A C 1
ATOM 658 O O . ALA A 1 80 ? -5.879 -11.271 14.776 1.00 94.00 80 ALA A O 1
ATOM 659 N N . GLY A 1 81 ? -5.849 -9.411 13.521 1.00 89.75 81 GLY A N 1
ATOM 660 C CA . GLY A 1 81 ? -7.290 -9.352 13.265 1.00 89.75 81 GLY A CA 1
ATOM 661 C C . GLY A 1 81 ? -7.761 -10.134 12.035 1.00 89.75 81 GLY A C 1
ATOM 662 O O . GLY A 1 81 ? -8.950 -10.087 11.720 1.00 89.75 81 GLY A O 1
ATOM 663 N N . GLY A 1 82 ? -6.857 -10.799 11.304 1.00 90.19 82 GLY A N 1
ATOM 664 C CA . GLY A 1 82 ? -7.187 -11.476 10.045 1.00 90.19 82 GLY A CA 1
ATOM 665 C C . GLY A 1 82 ? -7.715 -10.526 8.962 1.00 90.19 82 GLY A C 1
ATOM 666 O O . GLY A 1 82 ? -8.541 -10.915 8.143 1.00 90.19 82 GLY A O 1
ATOM 667 N N . HIS A 1 83 ? -7.300 -9.260 8.983 1.00 90.44 83 HIS A N 1
ATOM 668 C CA . HIS A 1 83 ? -7.704 -8.255 8.007 1.00 90.44 83 HIS A CA 1
ATOM 669 C C . HIS A 1 83 ? -6.791 -8.311 6.787 1.00 90.44 83 HIS A C 1
ATOM 671 O O . HIS A 1 83 ? -5.564 -8.283 6.911 1.00 90.44 83 HIS A O 1
ATOM 677 N N . GLU A 1 84 ? -7.386 -8.373 5.601 1.00 92.50 84 GLU A N 1
ATOM 678 C CA . GLU A 1 84 ? -6.633 -8.330 4.356 1.00 92.50 84 GLU A CA 1
ATOM 679 C C . GLU A 1 84 ? -6.103 -6.915 4.110 1.00 92.50 84 GLU A C 1
ATOM 681 O O . GLU A 1 84 ? -6.810 -5.925 4.323 1.00 92.50 84 GLU A O 1
ATOM 686 N N . PHE A 1 85 ? -4.860 -6.803 3.644 1.00 92.38 85 PHE A N 1
ATOM 687 C CA . PHE A 1 85 ? -4.260 -5.524 3.292 1.00 92.38 85 PHE A CA 1
ATOM 688 C C . PHE A 1 85 ? -3.374 -5.602 2.052 1.00 92.38 85 PHE A C 1
ATOM 690 O O . PHE A 1 85 ? -2.766 -6.626 1.725 1.00 92.38 85 PHE A O 1
ATOM 697 N N . ILE A 1 86 ? -3.261 -4.459 1.388 1.00 92.56 86 ILE A N 1
ATOM 698 C CA . ILE A 1 86 ? -2.292 -4.179 0.340 1.00 92.56 86 ILE A CA 1
ATOM 699 C C . ILE A 1 86 ? -1.829 -2.731 0.511 1.00 92.56 86 ILE A C 1
ATOM 701 O O . ILE A 1 86 ? -2.613 -1.798 0.389 1.00 92.56 86 ILE A O 1
ATOM 705 N N . LEU A 1 87 ? -0.568 -2.523 0.876 1.00 92.06 87 LEU A N 1
ATOM 706 C CA . LEU A 1 87 ? -0.044 -1.203 1.227 1.00 92.06 87 LEU A CA 1
ATOM 707 C C . LEU A 1 87 ? 1.189 -0.889 0.391 1.00 92.06 87 LEU A C 1
ATOM 709 O O . LEU A 1 87 ? 2.042 -1.751 0.188 1.00 92.06 87 LEU A O 1
ATOM 713 N N . GLY A 1 88 ? 1.316 0.351 -0.071 1.00 91.88 88 GLY A N 1
ATOM 714 C CA . GLY A 1 88 ? 2.556 0.815 -0.687 1.00 91.88 88 GLY A CA 1
ATOM 715 C C . GLY A 1 88 ? 3.716 0.721 0.301 1.00 91.88 88 GLY A C 1
ATOM 716 O O . GLY A 1 88 ? 3.519 0.836 1.506 1.00 91.88 88 GLY A O 1
ATOM 717 N N . VAL A 1 89 ? 4.939 0.542 -0.189 1.00 91.81 89 VAL A N 1
ATOM 718 C CA . VAL A 1 89 ? 6.147 0.557 0.647 1.00 91.81 89 VAL A CA 1
ATOM 719 C C . VAL A 1 89 ? 7.149 1.522 0.042 1.00 91.81 89 VAL A C 1
ATOM 721 O O . VAL A 1 89 ? 7.372 1.529 -1.169 1.00 91.81 89 VAL A O 1
ATOM 724 N N . ALA A 1 90 ? 7.750 2.357 0.888 1.00 89.31 90 ALA A N 1
ATOM 725 C CA . ALA A 1 90 ? 8.818 3.241 0.450 1.00 89.31 90 ALA A CA 1
ATOM 726 C C . ALA A 1 90 ? 10.037 2.404 0.005 1.00 89.31 90 ALA A C 1
ATOM 728 O O . ALA A 1 90 ? 10.437 1.493 0.736 1.00 89.31 90 ALA A O 1
ATOM 729 N N . PRO A 1 91 ? 10.644 2.684 -1.163 1.00 89.88 91 PRO A N 1
ATOM 730 C CA . PRO A 1 91 ? 11.837 1.975 -1.612 1.00 89.88 91 PRO A CA 1
ATOM 731 C C . PRO A 1 91 ? 12.991 2.114 -0.613 1.00 89.88 91 PRO A C 1
ATOM 733 O O . PRO A 1 91 ? 13.338 3.222 -0.211 1.00 89.88 91 PRO A O 1
ATOM 736 N N . THR A 1 92 ? 13.636 1.001 -0.268 1.00 91.81 92 THR A N 1
ATOM 737 C CA . THR A 1 92 ? 14.863 0.978 0.546 1.00 91.81 92 THR A CA 1
ATOM 738 C C . THR A 1 92 ? 15.975 0.242 -0.196 1.00 91.81 92 THR A C 1
ATOM 740 O O . THR A 1 92 ? 15.711 -0.511 -1.137 1.00 91.81 92 THR A O 1
ATOM 743 N N . SER A 1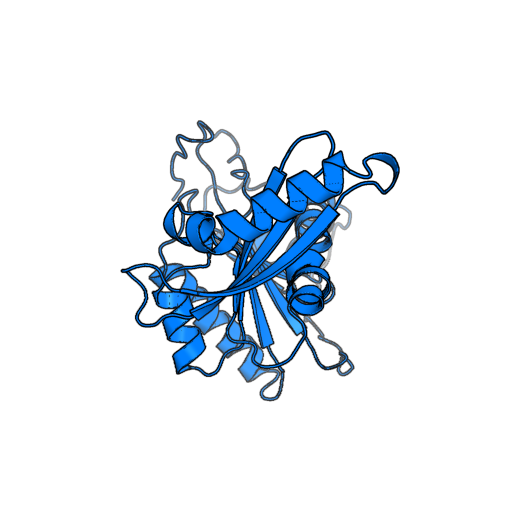 93 ? 17.229 0.434 0.219 1.00 92.19 93 SER A N 1
ATOM 744 C CA . SER A 1 93 ? 18.377 -0.284 -0.356 1.00 92.19 93 SER A CA 1
ATOM 745 C C . SER A 1 93 ? 18.219 -1.806 -0.246 1.00 92.19 93 SER A C 1
ATOM 747 O O . SER A 1 93 ? 18.493 -2.521 -1.209 1.00 92.19 93 SER A O 1
ATOM 749 N N . THR A 1 94 ? 17.684 -2.301 0.875 1.00 93.19 94 THR A N 1
ATOM 750 C CA . THR A 1 94 ? 17.371 -3.724 1.082 1.00 93.19 94 THR A CA 1
ATOM 751 C C . THR A 1 94 ? 16.371 -4.243 0.047 1.00 93.19 94 THR A C 1
ATOM 753 O O . THR A 1 94 ? 16.654 -5.228 -0.635 1.00 93.19 94 THR A O 1
ATOM 756 N N . LEU A 1 95 ? 15.250 -3.539 -0.156 1.00 93.94 95 LEU A N 1
ATOM 757 C CA . LEU A 1 95 ? 14.233 -3.936 -1.137 1.00 93.94 95 LEU A CA 1
ATOM 758 C C . LEU A 1 95 ? 14.758 -3.860 -2.576 1.00 93.94 95 LEU A C 1
ATOM 760 O O . LEU A 1 95 ? 14.467 -4.731 -3.397 1.00 93.94 95 LEU A O 1
ATOM 764 N N . ARG A 1 96 ? 15.580 -2.850 -2.885 1.00 93.88 96 ARG A N 1
ATOM 765 C CA . ARG A 1 96 ? 16.237 -2.722 -4.195 1.00 93.88 96 ARG A CA 1
ATOM 766 C C . ARG A 1 96 ? 17.204 -3.872 -4.462 1.00 93.88 96 ARG A C 1
ATOM 768 O O . ARG A 1 96 ? 17.231 -4.395 -5.572 1.00 93.88 96 ARG A O 1
ATOM 775 N N . ARG A 1 97 ? 17.929 -4.353 -3.450 1.00 95.12 97 ARG A N 1
ATOM 776 C CA . ARG A 1 97 ? 18.813 -5.520 -3.594 1.00 95.12 97 ARG A CA 1
ATOM 777 C C . ARG A 1 97 ? 18.051 -6.772 -4.035 1.00 95.12 97 ARG A C 1
ATOM 779 O O . ARG A 1 97 ? 18.547 -7.512 -4.880 1.00 95.12 97 ARG A O 1
ATOM 786 N N . HIS A 1 98 ? 16.819 -6.974 -3.562 1.00 95.62 98 HIS A N 1
ATOM 787 C CA . HIS A 1 98 ? 15.990 -8.102 -4.004 1.00 95.62 98 HIS A CA 1
ATOM 788 C C . HIS A 1 98 ? 15.642 -8.062 -5.495 1.00 95.62 98 HIS A C 1
ATOM 790 O O . HIS A 1 98 ? 15.378 -9.115 -6.085 1.00 95.62 98 HIS A O 1
ATOM 796 N N . ILE A 1 99 ? 15.635 -6.887 -6.121 1.00 95.81 99 ILE A N 1
ATOM 797 C CA . ILE A 1 99 ? 15.244 -6.724 -7.523 1.00 95.81 99 ILE A CA 1
ATOM 798 C C . ILE A 1 99 ? 16.395 -6.324 -8.445 1.00 95.81 99 ILE A C 1
ATOM 800 O O . ILE A 1 99 ? 16.149 -6.214 -9.637 1.00 95.81 99 ILE A O 1
ATOM 804 N N . ALA A 1 100 ? 17.627 -6.160 -7.957 1.00 95.12 100 ALA A N 1
ATOM 805 C CA . ALA A 1 100 ? 18.751 -5.667 -8.760 1.00 95.12 100 ALA A CA 1
ATOM 806 C C . ALA A 1 100 ? 18.933 -6.447 -10.077 1.00 95.12 100 ALA A C 1
ATOM 808 O O . ALA A 1 100 ? 18.956 -5.862 -11.158 1.00 95.12 100 ALA A O 1
ATOM 809 N N . ALA A 1 101 ? 18.934 -7.782 -10.008 1.00 95.19 101 ALA A N 1
ATOM 810 C CA . ALA A 1 101 ? 19.006 -8.632 -11.198 1.00 95.19 101 ALA A CA 1
ATOM 811 C C . ALA A 1 101 ? 17.755 -8.528 -12.091 1.00 95.19 101 ALA A C 1
ATOM 813 O O . ALA A 1 101 ? 17.847 -8.636 -13.311 1.00 95.19 101 ALA A O 1
ATOM 814 N N . LEU A 1 102 ? 16.567 -8.329 -11.510 1.00 94.88 102 LEU A N 1
ATOM 815 C CA . LEU A 1 102 ? 15.346 -8.119 -12.293 1.00 94.88 102 LEU A CA 1
ATOM 816 C C . LEU A 1 102 ? 15.421 -6.791 -13.047 1.00 94.88 102 LEU A C 1
ATOM 818 O O . LEU A 1 102 ? 15.055 -6.740 -14.216 1.00 94.88 102 LEU A O 1
ATOM 822 N N . GLU A 1 103 ? 15.905 -5.747 -12.383 1.00 93.69 103 GLU A N 1
ATOM 823 C CA . GLU A 1 103 ? 16.064 -4.413 -12.939 1.00 93.69 103 GLU A CA 1
ATOM 824 C C . GLU A 1 103 ? 17.052 -4.417 -14.105 1.00 93.69 103 GLU A C 1
ATOM 826 O O . GLU A 1 103 ? 16.679 -4.025 -15.209 1.00 93.69 103 GLU A O 1
ATOM 831 N N . ALA A 1 104 ? 18.252 -4.971 -13.902 1.00 94.00 104 ALA A N 1
ATOM 832 C CA . ALA A 1 104 ? 19.265 -5.111 -14.948 1.00 94.00 104 ALA A CA 1
ATOM 833 C C . ALA A 1 104 ? 18.734 -5.884 -16.168 1.00 94.00 104 ALA A C 1
ATOM 835 O O . ALA A 1 104 ? 18.844 -5.421 -17.300 1.00 94.00 104 ALA A O 1
ATOM 836 N N . ASN A 1 105 ? 18.060 -7.016 -15.938 1.00 93.62 105 ASN A N 1
ATOM 837 C CA . ASN A 1 105 ? 17.464 -7.806 -17.017 1.00 93.62 105 ASN A CA 1
ATOM 838 C C . ASN A 1 105 ? 16.318 -7.080 -17.737 1.00 93.62 105 ASN A C 1
ATOM 840 O O . ASN A 1 105 ? 16.073 -7.330 -18.914 1.00 93.62 105 ASN A O 1
ATOM 844 N N . THR A 1 106 ? 15.568 -6.227 -17.036 1.00 92.38 106 THR A N 1
ATOM 845 C CA . THR A 1 106 ? 14.480 -5.450 -17.651 1.00 92.38 106 THR A CA 1
ATOM 846 C C . THR A 1 106 ? 15.052 -4.323 -18.505 1.00 92.38 106 THR A C 1
ATOM 848 O O . THR A 1 106 ? 14.587 -4.136 -19.624 1.00 92.38 106 THR A O 1
ATOM 851 N N . LYS A 1 107 ? 16.115 -3.657 -18.034 1.00 92.75 107 LYS A N 1
ATOM 852 C CA . LYS A 1 107 ? 16.876 -2.667 -18.810 1.00 92.75 107 LYS A CA 1
ATOM 853 C C . LYS A 1 107 ? 17.461 -3.275 -20.080 1.00 92.75 107 LYS A C 1
ATOM 855 O O . LYS A 1 107 ? 17.220 -2.756 -21.160 1.00 92.75 107 LYS A O 1
ATOM 860 N N . ALA A 1 108 ? 18.147 -4.414 -19.967 1.00 91.75 108 ALA A N 1
ATOM 861 C CA . ALA A 1 108 ? 18.721 -5.103 -21.124 1.00 91.75 108 ALA A CA 1
ATOM 862 C C . ALA A 1 108 ? 17.659 -5.446 -22.184 1.00 91.75 108 ALA A C 1
ATOM 864 O O . ALA A 1 108 ? 17.884 -5.245 -23.371 1.00 91.75 108 ALA A O 1
ATOM 865 N N . ARG A 1 109 ? 16.472 -5.905 -21.759 1.00 88.88 109 ARG A N 1
ATOM 866 C CA . ARG A 1 109 ? 15.351 -6.180 -22.674 1.00 88.88 109 ARG A CA 1
ATOM 867 C C . ARG A 1 109 ? 14.804 -4.928 -23.346 1.00 88.88 109 ARG A C 1
ATOM 869 O O . ARG A 1 109 ? 14.505 -4.986 -24.529 1.00 88.88 109 ARG A O 1
ATOM 876 N N . PHE A 1 110 ? 14.671 -3.835 -22.600 1.00 90.00 110 PHE A N 1
ATOM 877 C CA . PHE A 1 110 ? 14.223 -2.562 -23.155 1.00 90.00 110 PHE A CA 1
ATOM 878 C C . PHE A 1 110 ? 15.207 -2.047 -24.216 1.00 90.00 110 PHE A C 1
ATOM 880 O O . PHE A 1 110 ? 14.792 -1.713 -25.316 1.00 90.00 110 PHE A O 1
ATOM 887 N N . HIS A 1 111 ? 16.515 -2.094 -23.944 1.00 87.94 111 HIS A N 1
ATOM 888 C CA . HIS A 1 111 ? 17.535 -1.694 -24.921 1.00 87.94 111 HIS A CA 1
ATOM 889 C C . HIS A 1 111 ? 17.621 -2.618 -26.142 1.00 87.94 111 HIS A C 1
ATOM 891 O O . HIS A 1 111 ? 17.957 -2.154 -27.225 1.00 87.94 111 HIS A O 1
ATOM 897 N N . ALA A 1 112 ? 17.316 -3.908 -25.988 1.00 89.75 112 ALA A N 1
ATOM 898 C CA . ALA A 1 112 ? 17.289 -4.851 -27.105 1.00 89.75 112 ALA A CA 1
ATOM 899 C C . ALA A 1 112 ? 16.067 -4.671 -28.026 1.00 89.75 112 ALA A C 1
ATOM 901 O O . ALA A 1 112 ? 16.106 -5.114 -29.170 1.00 89.75 112 ALA A O 1
ATOM 902 N N . ALA A 1 113 ? 14.981 -4.063 -27.537 1.00 86.38 113 ALA A N 1
ATOM 903 C CA . ALA A 1 113 ? 13.749 -3.852 -28.296 1.00 86.38 113 ALA A CA 1
ATOM 904 C C . ALA A 1 113 ? 13.018 -2.568 -27.844 1.00 86.38 113 ALA A C 1
ATOM 906 O O . ALA A 1 113 ? 11.937 -2.659 -27.255 1.00 86.38 113 ALA A O 1
ATOM 907 N N . PRO A 1 114 ? 13.584 -1.374 -28.104 1.00 75.50 114 PRO A N 1
ATOM 908 C CA . PRO A 1 114 ? 13.011 -0.107 -27.635 1.00 75.50 114 PRO A CA 1
ATOM 909 C C . PRO A 1 114 ? 11.641 0.191 -28.267 1.00 75.50 114 PRO A C 1
ATOM 911 O O . PRO A 1 114 ? 10.747 0.705 -27.598 1.00 75.50 114 PRO A O 1
ATOM 914 N N . GLU A 1 115 ? 11.424 -0.249 -29.510 1.00 75.69 115 GLU A N 1
ATOM 915 C CA . GLU A 1 115 ? 10.157 -0.088 -30.244 1.00 75.69 115 GLU A CA 1
ATOM 916 C C . GLU A 1 115 ? 8.974 -0.852 -29.617 1.00 75.69 115 GLU A C 1
ATOM 918 O O . GLU A 1 115 ? 7.815 -0.584 -29.925 1.00 75.69 115 GLU A O 1
ATOM 923 N N . ALA A 1 116 ? 9.233 -1.800 -28.706 1.00 77.12 116 ALA A N 1
ATOM 924 C CA . ALA A 1 116 ? 8.185 -2.535 -27.992 1.00 77.12 116 ALA A CA 1
ATOM 925 C C . ALA A 1 116 ? 7.519 -1.709 -26.870 1.00 77.12 116 ALA A C 1
ATOM 927 O O . ALA A 1 116 ? 6.590 -2.189 -26.212 1.00 77.12 116 ALA A O 1
ATOM 928 N N . GLY A 1 117 ? 7.989 -0.479 -26.636 1.00 83.75 117 GLY A N 1
ATOM 929 C CA . GLY A 1 117 ? 7.497 0.407 -25.591 1.00 83.75 117 GLY A CA 1
ATOM 930 C C . GLY A 1 117 ? 7.970 0.007 -24.190 1.00 83.75 117 GLY A C 1
ATOM 931 O O . GLY A 1 117 ? 8.981 -0.671 -23.999 1.00 83.75 117 GLY A O 1
ATOM 932 N N . LYS A 1 118 ? 7.237 0.461 -23.167 1.00 87.25 118 LYS A N 1
ATOM 933 C CA . LYS A 1 118 ? 7.622 0.275 -21.761 1.00 87.25 118 LYS A CA 1
ATOM 934 C C . LYS A 1 118 ? 7.652 -1.201 -21.359 1.00 87.25 118 LYS A C 1
ATOM 936 O O . LYS A 1 118 ? 6.667 -1.929 -21.488 1.00 87.25 118 LYS A O 1
ATOM 941 N N . ALA A 1 119 ? 8.759 -1.626 -20.757 1.00 87.31 119 ALA A N 1
ATOM 942 C CA . ALA A 1 119 ? 8.912 -2.971 -20.220 1.00 87.31 119 ALA A CA 1
ATOM 943 C C . ALA A 1 119 ? 8.517 -3.009 -18.736 1.00 87.31 119 ALA A C 1
ATOM 945 O O . ALA A 1 119 ? 9.170 -2.387 -17.899 1.00 87.31 119 ALA A O 1
ATOM 946 N N . HIS A 1 120 ? 7.492 -3.795 -18.385 1.00 89.62 120 HIS A N 1
ATOM 947 C CA . HIS A 1 120 ? 7.053 -3.981 -16.995 1.00 89.62 120 HIS A CA 1
ATOM 948 C C . HIS A 1 120 ? 7.287 -5.419 -16.522 1.00 89.62 120 HIS A C 1
ATOM 950 O O . HIS A 1 120 ? 6.859 -6.385 -17.160 1.00 89.62 120 HIS A O 1
ATOM 956 N N . ARG A 1 121 ? 7.936 -5.589 -15.365 1.00 93.56 121 ARG A N 1
ATOM 957 C CA . ARG A 1 121 ? 8.141 -6.903 -14.738 1.00 93.56 121 ARG A CA 1
ATOM 958 C C . ARG A 1 121 ? 7.843 -6.880 -13.248 1.00 93.56 121 ARG A C 1
ATOM 960 O O . ARG A 1 121 ? 8.066 -5.892 -12.555 1.00 93.56 121 ARG A O 1
ATOM 967 N N . PHE A 1 122 ? 7.388 -8.029 -12.753 1.00 94.44 122 PHE A N 1
ATOM 968 C CA . PHE A 1 122 ? 6.967 -8.204 -11.367 1.00 94.44 122 PHE A CA 1
ATOM 969 C C . PHE A 1 122 ? 7.762 -9.300 -10.666 1.00 94.44 122 PHE A C 1
ATOM 971 O O . PHE A 1 122 ? 7.906 -10.409 -11.190 1.00 94.44 122 PHE A O 1
ATOM 978 N N . LYS A 1 123 ? 8.182 -9.049 -9.427 1.00 95.19 123 LYS A N 1
ATOM 979 C CA . LYS A 1 123 ? 8.800 -10.052 -8.546 1.00 95.19 123 LYS A CA 1
ATOM 980 C C . LYS A 1 123 ? 8.141 -10.022 -7.178 1.00 95.19 123 LYS A C 1
ATOM 982 O O . LYS A 1 123 ? 7.752 -8.966 -6.705 1.00 95.19 123 LYS A O 1
ATOM 987 N N . SER A 1 124 ? 7.999 -11.192 -6.568 1.00 95.44 124 SER A N 1
ATOM 988 C CA . SER A 1 124 ? 7.512 -11.328 -5.199 1.00 95.44 124 SER A CA 1
ATOM 989 C C . SER A 1 124 ? 8.579 -11.987 -4.359 1.00 95.44 124 SER A C 1
ATOM 991 O O . SER A 1 124 ? 9.242 -12.911 -4.831 1.00 95.44 124 SER A O 1
ATOM 993 N N . PHE A 1 125 ? 8.721 -11.517 -3.134 1.00 95.62 125 PHE A N 1
ATOM 994 C CA . PHE A 1 125 ? 9.650 -12.037 -2.144 1.00 95.62 125 PHE A CA 1
ATOM 995 C C . PHE A 1 125 ? 9.094 -11.745 -0.747 1.00 95.62 125 PHE A C 1
ATOM 997 O O . PHE A 1 125 ? 8.118 -11.007 -0.622 1.00 95.62 125 PHE A O 1
ATOM 1004 N N . HIS A 1 126 ? 9.682 -12.351 0.279 1.00 95.31 126 HIS A N 1
ATOM 1005 C CA . HIS A 1 126 ? 9.372 -12.021 1.666 1.00 95.31 126 HIS A CA 1
ATOM 1006 C C . HIS A 1 126 ? 10.535 -11.227 2.242 1.00 95.31 126 HIS A C 1
ATOM 1008 O O . HIS A 1 126 ? 11.684 -11.640 2.099 1.00 95.31 126 HIS A O 1
ATOM 1014 N N . ASP A 1 127 ? 10.226 -10.081 2.832 1.00 94.75 127 ASP A N 1
ATOM 1015 C CA . ASP A 1 127 ? 11.178 -9.217 3.527 1.00 94.75 127 ASP A CA 1
ATOM 1016 C C . ASP A 1 127 ? 10.390 -8.345 4.519 1.00 94.75 127 ASP A C 1
ATOM 1018 O O . ASP A 1 127 ? 9.154 -8.302 4.493 1.00 94.75 127 ASP A O 1
ATOM 1022 N N . GLY A 1 128 ? 11.082 -7.668 5.422 1.00 91.00 128 GLY A N 1
ATOM 1023 C CA . GLY A 1 128 ? 10.470 -6.796 6.411 1.00 91.00 128 GLY A CA 1
ATOM 1024 C C . GLY A 1 128 ? 11.457 -5.769 6.937 1.00 91.00 128 GLY A C 1
ATOM 1025 O O . GLY A 1 128 ? 12.667 -5.991 6.986 1.00 91.00 128 GLY A O 1
ATOM 1026 N N . ALA A 1 129 ? 10.942 -4.613 7.350 1.00 88.31 129 ALA A N 1
ATOM 1027 C CA . ALA A 1 129 ? 11.769 -3.674 8.093 1.00 88.31 129 ALA A CA 1
ATOM 1028 C C . ALA A 1 129 ? 12.125 -4.272 9.463 1.00 88.31 129 ALA A C 1
ATOM 1030 O O . ALA A 1 129 ? 11.348 -5.032 10.031 1.00 88.31 129 ALA A O 1
ATOM 1031 N N . LYS A 1 130 ? 13.255 -3.857 10.050 1.00 88.44 130 LYS A N 1
ATOM 1032 C CA . LYS A 1 130 ? 13.642 -4.270 11.416 1.00 88.44 130 LYS A CA 1
ATOM 1033 C C . LYS A 1 130 ? 12.573 -3.965 12.473 1.00 88.44 130 LYS A C 1
ATOM 1035 O O . LYS A 1 130 ? 12.555 -4.587 13.523 1.00 88.44 130 LYS A O 1
ATOM 1040 N N . SER A 1 131 ? 11.727 -2.971 12.210 1.00 88.50 131 SER A N 1
ATOM 1041 C CA . SER A 1 131 ? 10.626 -2.576 13.085 1.00 88.50 131 SER A CA 1
ATOM 1042 C C . SER A 1 131 ? 9.382 -3.457 12.949 1.00 88.50 131 SER A C 1
ATOM 1044 O O . SER A 1 131 ? 8.439 -3.263 13.709 1.00 88.50 131 SER A O 1
ATOM 1046 N N . TRP A 1 132 ? 9.334 -4.367 11.973 1.00 93.06 132 TRP A N 1
ATOM 1047 C CA . TRP A 1 132 ? 8.202 -5.264 11.759 1.00 93.06 132 TRP A CA 1
ATOM 1048 C C . TRP A 1 132 ? 8.378 -6.534 12.586 1.00 93.06 132 TRP A C 1
ATOM 1050 O O . TRP A 1 132 ? 9.489 -7.035 12.740 1.00 93.06 132 TRP A O 1
ATOM 1060 N N . SER A 1 133 ? 7.267 -7.084 13.078 1.00 92.69 133 SER A N 1
ATOM 1061 C CA . SER A 1 133 ? 7.278 -8.332 13.851 1.00 92.69 133 SER A CA 1
ATOM 1062 C C . SER A 1 133 ? 7.625 -9.566 13.011 1.00 92.69 133 SER A C 1
ATOM 1064 O O . SER A 1 133 ? 8.042 -10.588 13.553 1.00 92.69 133 SER A O 1
ATOM 1066 N N . ARG A 1 134 ? 7.431 -9.487 11.689 1.00 92.88 134 ARG A N 1
ATOM 1067 C CA . ARG A 1 134 ? 7.624 -10.589 10.745 1.00 92.88 134 ARG A CA 1
ATOM 1068 C C . ARG A 1 134 ? 7.990 -10.078 9.354 1.00 92.88 134 ARG A C 1
ATOM 1070 O O . ARG A 1 134 ? 7.698 -8.935 9.003 1.00 92.88 134 ARG A O 1
ATOM 1077 N N . ALA A 1 135 ? 8.576 -10.958 8.547 1.00 94.69 135 ALA A N 1
ATOM 1078 C CA . ALA A 1 135 ? 8.693 -10.727 7.113 1.00 94.69 135 ALA A CA 1
ATOM 1079 C C . ALA A 1 135 ? 7.315 -10.870 6.455 1.00 94.69 135 ALA A C 1
ATOM 1081 O O . ALA A 1 135 ? 6.590 -11.833 6.712 1.00 94.69 135 ALA A O 1
ATOM 1082 N N . GLU A 1 136 ? 6.973 -9.927 5.588 1.00 95.31 136 GLU A N 1
ATOM 1083 C CA . GLU A 1 136 ? 5.709 -9.914 4.860 1.00 95.31 136 GLU A CA 1
ATOM 1084 C C . GLU A 1 136 ? 5.947 -10.166 3.376 1.00 95.31 136 GLU A C 1
ATOM 1086 O O . GLU A 1 136 ? 7.053 -9.986 2.857 1.00 95.31 136 GLU A O 1
ATOM 1091 N N . ARG A 1 137 ? 4.898 -10.574 2.658 1.00 96.06 137 ARG A N 1
ATOM 1092 C CA . ARG A 1 137 ? 4.986 -10.734 1.207 1.00 96.06 137 ARG A CA 1
ATOM 1093 C C . ARG A 1 137 ? 5.033 -9.357 0.551 1.00 96.06 137 ARG A C 1
ATOM 1095 O O . ARG A 1 137 ? 4.087 -8.576 0.633 1.00 96.06 137 ARG A O 1
ATOM 1102 N N . ILE A 1 138 ? 6.115 -9.099 -0.171 1.00 96.12 138 ILE A N 1
ATOM 1103 C CA . ILE A 1 138 ? 6.337 -7.877 -0.938 1.00 96.12 138 ILE A CA 1
ATOM 1104 C C . ILE A 1 138 ? 6.275 -8.197 -2.428 1.00 96.12 138 ILE A C 1
ATOM 1106 O O . ILE A 1 138 ? 6.838 -9.185 -2.905 1.00 96.12 138 ILE A O 1
ATOM 1110 N N . ILE A 1 139 ? 5.578 -7.348 -3.175 1.00 96.19 139 ILE A N 1
ATOM 1111 C CA . ILE A 1 139 ? 5.498 -7.353 -4.630 1.00 96.19 139 ILE A CA 1
ATOM 1112 C C . ILE A 1 139 ? 6.211 -6.104 -5.134 1.00 96.19 139 ILE A C 1
ATOM 1114 O O . ILE A 1 139 ? 5.833 -4.981 -4.807 1.00 96.19 139 ILE A O 1
ATOM 1118 N N . ALA A 1 140 ? 7.233 -6.311 -5.952 1.00 96.00 140 ALA A N 1
ATOM 1119 C CA . ALA A 1 140 ? 7.928 -5.254 -6.660 1.00 96.00 140 ALA A CA 1
ATOM 1120 C C . ALA A 1 140 ? 7.468 -5.197 -8.116 1.00 96.00 140 ALA A C 1
ATOM 1122 O O . ALA A 1 140 ? 7.383 -6.239 -8.779 1.00 96.00 140 ALA A O 1
ATOM 1123 N N . ARG A 1 141 ? 7.241 -3.981 -8.611 1.00 95.38 141 ARG A N 1
ATOM 1124 C CA . ARG A 1 141 ? 7.113 -3.668 -10.034 1.00 95.38 141 ARG A CA 1
ATOM 1125 C C . ARG A 1 141 ? 8.347 -2.894 -10.465 1.00 95.38 141 ARG A C 1
ATOM 1127 O O . ARG A 1 141 ? 8.629 -1.846 -9.894 1.00 95.38 141 ARG A O 1
ATOM 1134 N N . VAL A 1 142 ? 9.010 -3.383 -11.501 1.00 94.69 142 VAL A N 1
ATOM 1135 C CA . VAL A 1 142 ? 10.027 -2.643 -12.246 1.00 94.69 142 VAL A CA 1
ATOM 1136 C C . VAL A 1 142 ? 9.430 -2.261 -13.592 1.00 94.69 142 VAL A C 1
ATOM 1138 O O . VAL A 1 142 ? 8.962 -3.133 -14.324 1.00 94.69 142 VAL A O 1
ATOM 1141 N N . GLU A 1 143 ? 9.437 -0.972 -13.893 1.00 93.50 143 GLU A N 1
ATOM 1142 C CA . GLU A 1 143 ? 9.115 -0.411 -15.202 1.00 93.50 143 GLU A CA 1
ATOM 1143 C C . GLU A 1 143 ? 10.374 0.228 -15.778 1.00 93.50 143 GLU A C 1
ATOM 1145 O O . GLU A 1 143 ? 11.067 0.958 -15.073 1.00 93.50 143 GLU A O 1
ATOM 1150 N N . VAL A 1 144 ? 10.669 -0.047 -17.044 1.00 93.12 144 VAL A N 1
ATOM 1151 C CA . VAL A 1 144 ? 11.741 0.617 -17.791 1.00 93.12 144 VAL A CA 1
ATOM 1152 C C . VAL A 1 144 ? 11.138 1.223 -19.051 1.00 93.12 144 VAL A C 1
ATOM 1154 O O . VAL A 1 144 ? 10.418 0.538 -19.779 1.00 93.12 144 VAL A O 1
ATOM 1157 N N . GLY A 1 145 ? 11.425 2.499 -19.285 1.00 90.12 145 GLY A N 1
ATOM 1158 C CA . GLY A 1 145 ? 11.091 3.216 -20.512 1.00 90.12 145 GLY A CA 1
ATOM 1159 C C . GLY A 1 145 ? 12.106 4.323 -20.790 1.00 90.12 145 GLY A C 1
ATOM 1160 O O . GLY A 1 145 ? 13.125 4.418 -20.104 1.00 90.12 145 GLY A O 1
ATOM 1161 N N . ASP A 1 146 ? 11.796 5.203 -21.740 1.00 85.25 146 ASP A N 1
ATOM 1162 C CA . ASP A 1 146 ? 12.712 6.272 -22.183 1.00 85.25 146 ASP A CA 1
ATOM 1163 C C . ASP A 1 146 ? 13.097 7.248 -21.064 1.00 85.25 146 ASP A C 1
ATOM 1165 O O . ASP A 1 146 ? 14.191 7.798 -21.044 1.00 85.25 146 ASP A O 1
ATOM 1169 N N . GLN A 1 147 ? 12.206 7.427 -20.086 1.00 84.12 147 GLN A N 1
ATOM 1170 C CA . GLN A 1 147 ? 12.410 8.294 -18.919 1.00 84.12 147 GLN A CA 1
ATOM 1171 C C . GLN A 1 147 ? 13.205 7.611 -17.791 1.00 84.12 147 GLN A C 1
ATOM 1173 O O . GLN A 1 147 ? 13.307 8.134 -16.681 1.00 84.12 147 GLN A O 1
ATOM 1178 N N . GLY A 1 148 ? 13.749 6.421 -18.049 1.00 87.56 148 GLY A N 1
ATOM 1179 C CA . GLY A 1 148 ? 14.521 5.641 -17.096 1.00 87.56 148 GLY A CA 1
ATOM 1180 C C . GLY A 1 148 ? 13.716 4.528 -16.430 1.00 87.56 148 GLY A C 1
ATOM 1181 O O . GLY A 1 148 ? 12.800 3.937 -17.001 1.00 87.56 148 GLY A O 1
ATOM 1182 N N . THR A 1 149 ? 14.133 4.166 -15.217 1.00 89.38 149 THR A N 1
ATOM 1183 C CA . THR A 1 149 ? 13.602 3.010 -14.488 1.00 89.38 149 THR A CA 1
ATOM 1184 C C . THR A 1 149 ? 12.810 3.442 -13.270 1.00 89.38 149 THR A C 1
ATOM 1186 O O . THR A 1 149 ? 13.354 4.081 -12.370 1.00 89.38 149 THR A O 1
ATOM 1189 N N . ASP A 1 150 ? 11.549 3.027 -13.215 1.00 90.81 150 ASP A N 1
ATOM 1190 C CA . ASP A 1 150 ? 10.651 3.299 -12.103 1.00 90.81 150 ASP A CA 1
ATOM 1191 C C . ASP A 1 150 ? 10.284 2.009 -11.360 1.00 90.81 150 ASP A C 1
ATOM 1193 O O . ASP A 1 150 ? 9.621 1.101 -11.883 1.00 90.81 150 ASP A O 1
ATOM 1197 N N . THR A 1 151 ? 10.692 1.955 -10.094 1.00 92.06 151 THR A N 1
ATOM 1198 C CA . THR A 1 151 ? 10.487 0.809 -9.215 1.00 92.06 151 THR A CA 1
ATOM 1199 C C . THR A 1 151 ? 9.530 1.162 -8.086 1.00 92.06 151 THR A C 1
ATOM 1201 O O . THR A 1 151 ? 9.803 2.040 -7.269 1.00 92.06 151 THR A O 1
ATOM 1204 N N . CYS A 1 152 ? 8.471 0.366 -7.959 1.00 92.62 152 CYS A N 1
ATOM 1205 C CA . CYS A 1 152 ? 7.491 0.466 -6.884 1.00 92.62 152 CYS A CA 1
ATOM 1206 C C . CYS A 1 152 ? 7.410 -0.833 -6.077 1.00 92.62 152 CYS A C 1
ATOM 1208 O O . CYS A 1 152 ? 7.535 -1.926 -6.632 1.00 92.62 152 CYS A O 1
ATOM 1210 N N . PHE A 1 153 ? 7.122 -0.711 -4.780 1.00 94.31 153 PHE A N 1
ATOM 1211 C CA . PHE A 1 153 ? 6.954 -1.838 -3.864 1.00 94.31 153 PHE A CA 1
ATOM 1212 C C . PHE A 1 153 ? 5.607 -1.767 -3.151 1.00 94.31 153 PHE A C 1
ATOM 1214 O O . PHE A 1 153 ? 5.138 -0.688 -2.784 1.00 94.31 153 PHE A O 1
ATOM 1221 N N . VAL A 1 154 ? 5.008 -2.933 -2.941 1.00 94.62 154 VAL A N 1
ATOM 1222 C CA . VAL A 1 154 ? 3.735 -3.109 -2.243 1.00 94.62 154 VAL A CA 1
ATOM 1223 C C . VAL A 1 154 ? 3.859 -4.298 -1.299 1.00 94.62 154 VAL A C 1
ATOM 1225 O O . VAL A 1 154 ? 4.338 -5.350 -1.713 1.00 94.62 154 VAL A O 1
ATOM 1228 N N . VAL A 1 155 ? 3.423 -4.154 -0.053 1.00 95.56 155 VAL A N 1
ATOM 1229 C CA . VAL A 1 155 ? 3.328 -5.235 0.932 1.00 95.56 155 VAL A CA 1
ATOM 1230 C C . VAL A 1 155 ? 1.884 -5.715 1.032 1.00 95.56 155 VAL A C 1
ATOM 1232 O O . VAL A 1 155 ? 0.953 -4.914 0.963 1.00 95.56 155 VAL A O 1
ATOM 1235 N N . THR A 1 156 ? 1.672 -7.019 1.167 1.00 95.31 156 THR A N 1
ATOM 1236 C CA . THR A 1 156 ? 0.326 -7.594 1.253 1.00 95.31 156 THR A CA 1
ATOM 1237 C C . THR A 1 156 ? 0.323 -8.925 1.991 1.00 95.31 156 THR A C 1
ATOM 1239 O O . THR A 1 156 ? 1.276 -9.690 1.885 1.00 95.31 156 THR A O 1
ATOM 1242 N N . ASN A 1 157 ? -0.772 -9.244 2.679 1.00 94.44 157 ASN A N 1
ATOM 1243 C CA . ASN A 1 157 ? -1.025 -10.582 3.226 1.00 94.44 157 ASN A CA 1
ATOM 1244 C C . ASN A 1 157 ? -1.959 -11.433 2.343 1.00 94.44 157 ASN A C 1
ATOM 1246 O O . ASN A 1 157 ? -2.336 -12.545 2.723 1.00 94.44 157 ASN A O 1
ATOM 1250 N N . LEU A 1 158 ? -2.307 -10.950 1.144 1.00 91.94 158 LEU A N 1
ATOM 1251 C CA . LEU A 1 158 ? -3.131 -11.685 0.190 1.00 91.94 158 LEU A CA 1
ATOM 1252 C C . LEU A 1 158 ? -2.389 -12.934 -0.309 1.00 91.94 158 LEU A C 1
ATOM 1254 O O . LEU A 1 158 ? -1.326 -12.868 -0.941 1.00 91.94 158 LEU A O 1
ATOM 1258 N N . LYS A 1 159 ? -2.972 -14.104 -0.032 1.00 86.31 159 LYS A N 1
ATOM 1259 C CA . LYS A 1 159 ? -2.401 -15.408 -0.410 1.00 86.31 159 LYS A CA 1
ATOM 1260 C C . LYS A 1 159 ? -2.646 -15.730 -1.885 1.00 86.31 159 LYS A C 1
ATOM 1262 O O . LYS A 1 159 ? -1.770 -16.271 -2.558 1.00 86.31 159 LYS A O 1
ATOM 1267 N N . LYS A 1 160 ? -3.820 -15.360 -2.400 1.00 85.88 160 LYS A N 1
ATOM 1268 C CA . LYS A 1 160 ? -4.267 -15.653 -3.769 1.00 85.88 160 LYS A CA 1
ATOM 1269 C C . LYS A 1 160 ? -3.929 -14.505 -4.726 1.00 85.88 160 LYS A C 1
ATOM 1271 O O . LYS A 1 160 ? -3.836 -13.351 -4.323 1.00 85.88 160 LYS A O 1
ATOM 1276 N N . GLY A 1 161 ? -3.793 -14.832 -6.009 1.00 83.06 161 GLY A N 1
ATOM 1277 C CA . GLY A 1 161 ? -3.598 -13.858 -7.084 1.00 83.06 161 GLY A CA 1
ATOM 1278 C C . GLY A 1 161 ? -2.169 -13.798 -7.623 1.00 83.06 161 GLY A C 1
ATOM 1279 O O . GLY A 1 161 ? -1.181 -13.956 -6.899 1.00 83.06 161 GLY A O 1
ATOM 1280 N N . SER A 1 162 ? -2.060 -13.566 -8.934 1.00 89.94 162 SER A N 1
ATOM 1281 C CA . SER A 1 162 ? -0.771 -13.324 -9.576 1.00 89.94 162 SER A CA 1
ATOM 1282 C C . SER A 1 162 ? -0.226 -11.961 -9.148 1.00 89.94 162 SER A C 1
ATOM 1284 O O . SER A 1 162 ? -0.978 -11.017 -8.911 1.00 89.94 162 SER A O 1
ATOM 1286 N N . ARG A 1 163 ? 1.102 -11.837 -9.075 1.00 90.88 163 ARG A N 1
ATOM 1287 C CA . ARG A 1 163 ? 1.784 -10.585 -8.691 1.00 90.88 163 ARG A CA 1
ATOM 1288 C C . ARG A 1 163 ? 1.339 -9.407 -9.553 1.00 90.88 163 ARG A C 1
ATOM 1290 O O . ARG A 1 163 ? 1.087 -8.326 -9.039 1.00 90.88 163 ARG A O 1
ATOM 1297 N N . ARG A 1 164 ? 1.215 -9.669 -10.858 1.00 90.56 164 ARG A N 1
ATOM 1298 C CA . ARG A 1 164 ? 0.733 -8.720 -11.857 1.00 90.56 164 ARG A CA 1
ATOM 1299 C C . ARG A 1 164 ? -0.684 -8.261 -11.531 1.00 90.56 164 ARG A C 1
ATOM 1301 O O . ARG A 1 164 ? -0.909 -7.068 -11.416 1.00 90.56 164 ARG A O 1
ATOM 1308 N N . ARG A 1 165 ? -1.612 -9.194 -11.291 1.00 89.75 165 ARG A N 1
ATOM 1309 C CA . ARG A 1 165 ? -3.001 -8.870 -10.937 1.00 89.75 165 ARG A CA 1
ATOM 1310 C C . ARG A 1 165 ? -3.096 -8.072 -9.637 1.00 89.75 165 ARG A C 1
ATOM 1312 O O . ARG A 1 165 ? -3.805 -7.076 -9.598 1.00 89.75 165 ARG A O 1
ATOM 1319 N N . LEU A 1 166 ? -2.382 -8.489 -8.592 1.00 89.62 166 LEU A N 1
ATOM 1320 C CA . LEU A 1 166 ? -2.383 -7.786 -7.305 1.00 89.62 166 LEU A CA 1
ATOM 1321 C C . LEU A 1 166 ? -1.852 -6.355 -7.445 1.00 89.62 166 LEU A C 1
ATOM 1323 O O . LEU A 1 166 ? -2.430 -5.426 -6.892 1.00 89.62 166 LEU A O 1
ATOM 1327 N N . TYR A 1 167 ? -0.795 -6.152 -8.227 1.00 87.19 167 TYR A N 1
ATOM 1328 C CA . TYR A 1 167 ? -0.277 -4.811 -8.450 1.00 87.19 167 TYR A CA 1
ATOM 1329 C C . TYR A 1 167 ? -1.183 -3.986 -9.381 1.00 87.19 167 TYR A C 1
ATOM 1331 O O . TYR A 1 167 ? -1.630 -2.913 -9.003 1.00 87.19 167 TYR A O 1
ATOM 1339 N N . GLU A 1 168 ? -1.502 -4.473 -10.579 1.00 87.25 168 GLU A N 1
ATOM 1340 C CA . GLU A 1 168 ? -2.212 -3.695 -11.607 1.00 87.25 168 GLU A CA 1
ATOM 1341 C C . GLU A 1 168 ? -3.703 -3.509 -11.297 1.00 87.25 168 GLU A C 1
ATOM 1343 O O . GLU A 1 168 ? -4.247 -2.422 -11.467 1.00 87.25 168 GLU A O 1
ATOM 1348 N N . GLN A 1 169 ? -4.384 -4.559 -10.840 1.00 82.38 169 GLN A N 1
ATOM 1349 C CA . GLN A 1 169 ? -5.843 -4.542 -10.700 1.00 82.38 169 GLN A CA 1
ATOM 1350 C C . GLN A 1 169 ? -6.310 -4.260 -9.276 1.00 82.38 169 GLN A C 1
ATOM 1352 O O . GLN A 1 169 ? -7.438 -3.810 -9.102 1.00 82.38 169 GLN A O 1
ATOM 1357 N N . VAL A 1 170 ? -5.483 -4.535 -8.264 1.00 83.12 170 VAL A N 1
ATOM 1358 C CA . VAL A 1 170 ? -5.859 -4.311 -6.860 1.00 83.12 170 VAL A CA 1
ATOM 1359 C C . VAL A 1 170 ? -5.210 -3.031 -6.338 1.00 83.12 170 VAL A C 1
ATOM 1361 O O . VAL A 1 170 ? -5.923 -2.108 -5.951 1.00 83.12 170 VAL A O 1
ATOM 1364 N N . TYR A 1 171 ? -3.881 -2.918 -6.411 1.00 81.81 171 TYR A N 1
ATOM 1365 C CA . TYR A 1 171 ? -3.160 -1.733 -5.934 1.00 81.81 171 TYR A CA 1
ATOM 1366 C C . TYR A 1 171 ? -3.320 -0.517 -6.870 1.00 81.81 171 TYR A C 1
ATOM 1368 O O . TYR A 1 171 ? -3.734 0.562 -6.445 1.00 81.81 171 TYR A O 1
ATOM 1376 N N . CYS A 1 172 ? -3.076 -0.666 -8.176 1.00 77.00 172 CYS A N 1
ATOM 1377 C CA . CYS A 1 172 ? -3.083 0.445 -9.140 1.00 77.00 172 CYS A CA 1
ATOM 1378 C C . CYS A 1 172 ? -4.463 1.036 -9.459 1.00 77.00 172 CYS A C 1
ATOM 1380 O O . CYS A 1 172 ? -4.519 2.116 -10.051 1.00 77.00 172 CYS A O 1
ATOM 1382 N N . ARG A 1 173 ? -5.566 0.461 -8.951 1.00 65.06 173 ARG A N 1
ATOM 1383 C CA . ARG A 1 173 ? -6.852 1.186 -8.864 1.00 65.06 173 ARG A CA 1
ATOM 1384 C C . ARG A 1 173 ? -6.725 2.531 -8.110 1.00 65.06 173 ARG A C 1
ATOM 1386 O O . ARG A 1 173 ? -7.610 3.372 -8.220 1.00 65.06 173 ARG A O 1
ATOM 1393 N N . ARG A 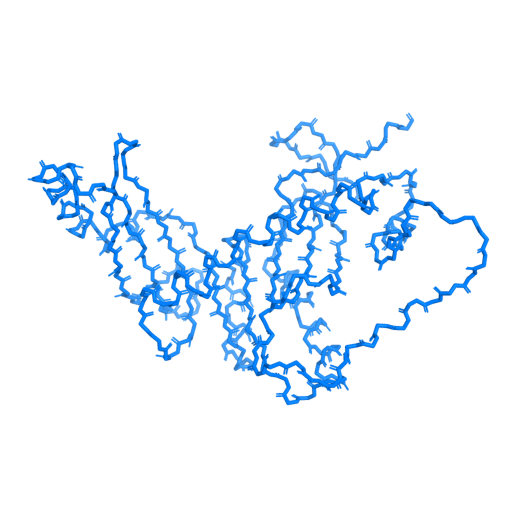1 174 ? -5.584 2.780 -7.442 1.00 54.09 174 ARG A N 1
ATOM 1394 C CA . ARG A 1 174 ? -5.051 4.084 -6.989 1.00 54.09 174 ARG A CA 1
ATOM 1395 C C . ARG A 1 174 ? -5.329 5.271 -7.919 1.00 54.09 174 ARG A C 1
ATOM 1397 O O . ARG A 1 174 ? -5.617 6.346 -7.403 1.00 54.09 174 ARG A O 1
ATOM 1404 N N . GLY A 1 175 ? -5.252 5.101 -9.244 1.00 50.12 175 GLY A N 1
ATOM 1405 C CA . GLY A 1 175 ? -5.517 6.196 -10.192 1.00 50.12 175 GLY A CA 1
ATOM 1406 C C . GLY A 1 175 ? -6.888 6.855 -9.987 1.00 50.12 175 GLY A C 1
ATOM 1407 O O . GLY A 1 175 ? -7.026 8.057 -10.181 1.00 50.12 175 GLY A O 1
ATOM 1408 N N . GLN A 1 176 ? -7.871 6.095 -9.493 1.00 51.41 176 GLN A N 1
ATOM 1409 C CA . GLN A 1 176 ? -9.201 6.608 -9.182 1.00 51.41 176 GLN A CA 1
ATOM 1410 C C . GLN A 1 176 ? -9.241 7.355 -7.844 1.00 51.41 176 GLN A C 1
ATOM 1412 O O . GLN A 1 176 ? -9.826 8.424 -7.776 1.00 51.41 176 GLN A O 1
ATOM 1417 N N . ALA A 1 177 ? -8.558 6.890 -6.792 1.00 51.44 177 ALA A N 1
ATOM 1418 C CA . ALA A 1 177 ? -8.579 7.549 -5.478 1.00 51.44 177 ALA A CA 1
ATOM 1419 C C . ALA A 1 177 ? -7.987 8.972 -5.495 1.00 51.44 177 ALA A C 1
ATOM 1421 O O . ALA A 1 177 ? -8.529 9.865 -4.850 1.00 51.44 177 ALA A O 1
ATOM 1422 N N . GLU A 1 178 ? -6.916 9.224 -6.256 1.00 56.03 178 GLU A N 1
ATOM 1423 C CA . GLU A 1 178 ? -6.387 10.587 -6.421 1.00 56.03 178 GLU A CA 1
ATOM 1424 C C . GLU A 1 178 ? -7.363 11.477 -7.210 1.00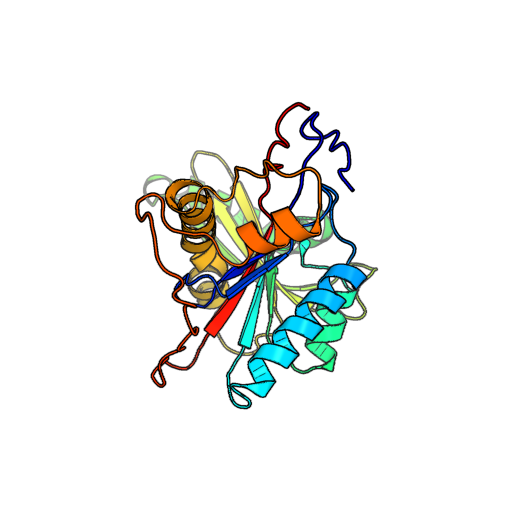 56.03 178 GLU A C 1
ATOM 1426 O O . GLU A 1 178 ? -7.553 12.642 -6.857 1.00 56.03 178 GLU A O 1
ATOM 1431 N N . ASN A 1 179 ? -8.044 10.920 -8.218 1.00 55.44 179 ASN A N 1
ATOM 1432 C CA . ASN A 1 179 ? -9.127 11.602 -8.929 1.00 55.44 179 ASN A CA 1
ATOM 1433 C C . ASN A 1 179 ? -10.333 11.854 -8.017 1.00 55.44 179 ASN A C 1
ATOM 1435 O O . ASN A 1 179 ? -10.917 12.926 -8.095 1.00 55.44 179 ASN A O 1
ATOM 1439 N N . HIS A 1 180 ? -10.663 10.942 -7.101 1.00 55.28 180 HIS A N 1
ATOM 1440 C CA . HIS A 1 180 ? -11.715 11.125 -6.104 1.00 55.28 180 HIS A CA 1
ATOM 1441 C C . HIS A 1 180 ? -11.325 12.159 -5.056 1.00 55.28 180 HIS A C 1
ATOM 1443 O O . HIS A 1 180 ? -12.182 12.926 -4.650 1.00 55.28 180 HIS A O 1
ATOM 1449 N N . ILE A 1 181 ? -10.052 12.260 -4.658 1.00 55.91 181 ILE A N 1
ATOM 1450 C CA . ILE A 1 181 ? -9.573 13.343 -3.785 1.00 55.91 181 ILE A CA 1
ATOM 1451 C C . ILE A 1 181 ? -9.618 14.680 -4.518 1.00 55.91 181 ILE A C 1
ATOM 1453 O O . ILE A 1 181 ? -10.048 15.666 -3.926 1.00 55.91 181 ILE A O 1
ATOM 1457 N N . LYS A 1 182 ? -9.188 14.737 -5.785 1.00 55.62 182 LYS A N 1
ATOM 1458 C CA . LYS A 1 182 ? -9.307 15.945 -6.617 1.00 55.62 182 LYS A CA 1
ATOM 1459 C C . LYS A 1 182 ? -10.777 16.335 -6.770 1.00 55.62 182 LYS A C 1
ATOM 1461 O O . LYS A 1 182 ? -11.129 17.446 -6.415 1.00 55.62 182 LYS A O 1
ATOM 1466 N N . SER A 1 183 ? -11.639 15.396 -7.148 1.00 54.97 183 SER A N 1
ATOM 1467 C CA . SER A 1 183 ? -13.092 15.560 -7.243 1.00 54.97 183 SER A CA 1
ATOM 1468 C C . SER A 1 183 ? -13.708 16.006 -5.916 1.00 54.97 183 SER A C 1
ATOM 1470 O O . SER A 1 183 ? -14.513 16.924 -5.884 1.00 54.97 183 SER A O 1
ATOM 1472 N N . TRP A 1 184 ? -13.318 15.397 -4.801 1.00 51.88 184 TRP A N 1
ATOM 1473 C CA . TRP A 1 184 ? -13.807 15.738 -3.469 1.00 51.88 184 TRP A CA 1
ATOM 1474 C C . TRP A 1 184 ? -13.328 17.133 -3.038 1.00 51.88 184 TRP A C 1
ATOM 1476 O O . TRP A 1 184 ? -14.104 17.900 -2.485 1.00 51.88 184 TRP A O 1
ATOM 1486 N N . LYS A 1 185 ? -12.099 17.542 -3.366 1.00 55.34 185 LYS A N 1
ATOM 1487 C CA . LYS A 1 185 ? -11.654 18.926 -3.134 1.00 55.34 185 LYS A CA 1
ATOM 1488 C C . LYS A 1 185 ? -12.404 19.921 -4.022 1.00 55.34 185 LYS A C 1
ATOM 1490 O O . LYS A 1 185 ? -12.900 20.921 -3.522 1.00 55.34 185 LYS A O 1
ATOM 1495 N N . THR A 1 186 ? -12.504 19.631 -5.316 1.00 50.34 186 THR A N 1
ATOM 1496 C CA . THR A 1 186 ? -13.032 20.548 -6.333 1.00 50.34 186 THR A CA 1
ATOM 1497 C C . THR A 1 186 ? -14.555 20.680 -6.284 1.00 50.34 186 THR A C 1
ATOM 1499 O O . THR A 1 186 ? -15.062 21.786 -6.428 1.00 50.34 186 THR A O 1
ATOM 1502 N N . HIS A 1 187 ? -15.296 19.592 -6.060 1.00 44.69 187 HIS A N 1
ATOM 1503 C CA . HIS A 1 187 ? -16.765 19.593 -6.128 1.00 44.69 187 HIS A CA 1
ATOM 1504 C C . HIS A 1 187 ? -17.458 19.762 -4.774 1.00 44.69 187 HIS A C 1
ATOM 1506 O O . HIS A 1 187 ? -18.624 20.141 -4.741 1.00 44.69 187 HIS A O 1
ATOM 1512 N N . LEU A 1 188 ? -16.770 19.491 -3.660 1.00 48.75 188 LEU A N 1
ATOM 1513 C CA . LEU A 1 188 ? -17.356 19.582 -2.317 1.00 48.75 188 LEU A CA 1
ATOM 1514 C C . LEU A 1 188 ? -16.786 20.743 -1.487 1.00 48.75 188 LEU A C 1
ATOM 1516 O O . LEU A 1 188 ? -17.106 20.848 -0.305 1.00 48.75 188 LEU A O 1
ATOM 1520 N N . ALA A 1 189 ? -15.952 21.605 -2.093 1.00 46.72 189 ALA A N 1
ATOM 1521 C CA . ALA A 1 189 ? -15.318 22.775 -1.464 1.00 46.72 189 ALA A CA 1
ATOM 1522 C C . ALA A 1 189 ? -14.701 22.472 -0.083 1.00 46.72 189 ALA A C 1
ATOM 1524 O O . ALA A 1 189 ? -14.680 23.310 0.823 1.00 46.72 189 ALA A O 1
ATOM 1525 N N . ALA A 1 190 ? -14.222 21.238 0.099 1.00 45.91 190 ALA A N 1
ATOM 1526 C CA . ALA A 1 190 ? -13.772 20.727 1.388 1.00 45.91 190 ALA A CA 1
ATOM 1527 C C . ALA A 1 190 ? -12.378 21.249 1.794 1.00 45.91 190 ALA A C 1
ATOM 1529 O O . ALA A 1 190 ? -11.835 20.878 2.838 1.00 45.91 190 ALA A O 1
ATOM 1530 N N . ASP A 1 191 ? -11.801 22.116 0.963 1.00 42.97 191 ASP A N 1
ATOM 1531 C CA . ASP A 1 191 ? -10.625 22.939 1.214 1.00 42.97 191 ASP A CA 1
ATOM 1532 C C . ASP A 1 191 ? -10.951 24.257 1.943 1.00 42.97 191 ASP A C 1
ATOM 1534 O O . ASP A 1 191 ? -10.052 24.859 2.531 1.00 42.97 191 ASP A O 1
ATOM 1538 N N . ARG A 1 192 ? -12.222 24.682 2.008 1.00 45.28 192 ARG A N 1
ATOM 1539 C CA . ARG A 1 192 ? -12.648 25.871 2.768 1.00 45.28 192 ARG A CA 1
ATOM 1540 C C . ARG A 1 192 ? -12.801 25.573 4.263 1.00 45.28 192 ARG A C 1
ATOM 1542 O O . ARG A 1 192 ? -13.904 25.557 4.806 1.00 45.28 192 ARG A O 1
ATOM 1549 N N . THR A 1 193 ? -11.691 25.378 4.975 1.00 45.59 193 THR A N 1
ATOM 1550 C CA . THR A 1 193 ? -11.699 25.350 6.452 1.00 45.59 193 THR A CA 1
ATOM 1551 C C . THR A 1 193 ? -11.715 26.774 7.023 1.00 45.59 193 THR A C 1
ATOM 1553 O O . THR A 1 193 ? -10.693 27.267 7.503 1.00 45.59 193 THR A O 1
ATOM 1556 N N . SER A 1 194 ? -12.864 27.451 6.948 1.00 38.97 194 SER A N 1
ATOM 1557 C CA . SER A 1 194 ? -13.034 28.855 7.365 1.00 38.97 194 SER A CA 1
ATOM 1558 C C . SER A 1 194 ? -13.259 29.049 8.870 1.00 38.97 194 SER A C 1
ATOM 1560 O O . SER A 1 194 ? -13.213 30.174 9.360 1.00 38.97 194 SER A O 1
ATOM 1562 N N . CYS A 1 195 ? -13.487 27.978 9.639 1.00 41.41 195 CYS A N 1
ATOM 1563 C CA . CYS A 1 195 ? -13.762 28.088 11.071 1.00 41.41 195 CYS A CA 1
ATOM 1564 C C . CYS A 1 195 ? -12.512 27.954 11.951 1.00 41.41 195 CYS A C 1
ATOM 1566 O O . CYS A 1 195 ? -11.601 27.158 11.702 1.00 41.41 195 CYS A O 1
ATOM 1568 N N . THR A 1 196 ? -12.507 28.701 13.056 1.00 41.06 196 THR A N 1
ATOM 1569 C CA . THR A 1 196 ? -11.443 28.699 14.075 1.00 41.06 196 THR A CA 1
ATOM 1570 C C . THR A 1 196 ? -11.479 27.460 14.981 1.00 41.06 196 THR A C 1
ATOM 1572 O O . THR A 1 196 ? -10.470 27.104 15.589 1.00 41.06 196 THR A O 1
ATOM 1575 N N . ARG A 1 197 ? -12.619 26.752 15.043 1.00 38.16 197 ARG A N 1
ATOM 1576 C CA . ARG A 1 197 ? -12.844 25.573 15.899 1.00 38.16 197 ARG A CA 1
ATOM 1577 C C . ARG A 1 197 ? -12.690 24.251 15.134 1.00 38.16 197 ARG A C 1
ATOM 1579 O O . ARG A 1 197 ? -13.347 24.026 14.121 1.00 38.16 197 ARG A O 1
ATOM 1586 N N . THR A 1 198 ? -11.873 23.335 15.665 1.00 41.56 198 THR A N 1
ATOM 1587 C CA . THR A 1 198 ? -11.581 22.010 15.073 1.00 41.56 198 THR A CA 1
ATOM 1588 C C . THR A 1 198 ? -12.835 21.159 14.853 1.00 41.56 198 THR A C 1
ATOM 1590 O O . THR A 1 198 ? -12.943 20.483 13.836 1.00 41.56 198 THR A O 1
ATOM 1593 N N . THR A 1 199 ? -13.798 21.205 15.775 1.00 43.41 199 THR A N 1
ATOM 1594 C CA . THR A 1 199 ? -15.068 20.467 15.682 1.00 43.41 199 THR A CA 1
ATOM 1595 C C . THR A 1 199 ? -15.961 20.968 14.545 1.00 43.41 199 THR A C 1
ATOM 1597 O O . THR A 1 199 ? -16.580 20.154 13.868 1.00 43.41 199 THR A O 1
ATOM 1600 N N . ALA A 1 200 ? -15.971 22.278 14.279 1.00 42.47 200 ALA A N 1
ATOM 1601 C CA . ALA A 1 200 ? -16.739 22.879 13.189 1.00 42.47 200 ALA A CA 1
ATOM 1602 C C . ALA A 1 200 ? -16.159 22.514 11.813 1.00 42.47 200 ALA A C 1
ATOM 1604 O O . ALA A 1 200 ? -16.896 22.099 10.923 1.00 42.47 200 ALA A O 1
ATOM 1605 N N . ASN A 1 201 ? -14.828 22.549 11.666 1.00 44.31 201 ASN A N 1
ATOM 1606 C CA . ASN A 1 201 ? -14.182 22.074 10.438 1.00 44.31 201 ASN A CA 1
ATOM 1607 C C . ASN A 1 201 ? -14.369 20.562 10.251 1.00 44.31 201 ASN A C 1
ATOM 1609 O O . ASN A 1 201 ? -14.560 20.118 9.128 1.00 44.31 201 ASN A O 1
ATOM 1613 N N . HIS A 1 202 ? -14.378 19.771 11.331 1.00 45.31 202 HIS A N 1
ATOM 1614 C CA . HIS A 1 202 ? -14.657 18.335 11.253 1.00 45.31 202 HIS A CA 1
ATOM 1615 C C . HIS A 1 202 ? -16.088 18.034 10.789 1.00 45.31 202 HIS A C 1
ATOM 1617 O O . HIS A 1 202 ? -16.283 17.066 10.058 1.00 45.31 202 HIS A O 1
ATOM 1623 N N . LEU A 1 203 ? -17.068 18.867 11.160 1.00 40.94 203 LEU A N 1
ATOM 1624 C CA . LEU A 1 203 ? -18.454 18.734 10.710 1.00 40.94 203 LEU A CA 1
ATOM 1625 C C . LEU A 1 203 ? -18.580 19.022 9.205 1.00 40.94 203 LEU A C 1
ATOM 1627 O O . LEU A 1 203 ? -19.017 18.134 8.477 1.00 40.94 203 LEU A O 1
ATOM 1631 N N . CYS A 1 204 ? -18.101 20.181 8.731 1.00 43.19 204 CYS A N 1
ATOM 1632 C CA . CYS A 1 204 ? -18.108 20.545 7.302 1.00 43.19 204 CYS A CA 1
ATOM 1633 C C . CYS A 1 204 ? -17.351 19.535 6.425 1.00 43.19 204 CYS A C 1
ATOM 1635 O O . CYS A 1 204 ? -17.715 19.292 5.280 1.00 43.19 204 CYS A O 1
ATOM 1637 N N . PHE A 1 205 ? -16.311 18.912 6.978 1.00 44.22 205 PHE A N 1
ATOM 1638 C CA . PHE A 1 205 ? -15.508 17.896 6.305 1.00 44.22 205 PHE A CA 1
ATOM 1639 C C . PHE A 1 205 ? -16.193 16.521 6.238 1.00 44.22 205 PHE A C 1
ATOM 1641 O O . PHE A 1 205 ? -15.986 15.767 5.290 1.00 44.22 205 PHE A O 1
ATOM 1648 N N . SER A 1 206 ? -17.004 16.188 7.249 1.00 39.81 206 SER A N 1
ATOM 1649 C CA . SER A 1 206 ? -17.775 14.936 7.326 1.00 39.81 206 SER A CA 1
ATOM 1650 C C . SER A 1 206 ? -19.148 14.997 6.645 1.00 39.81 206 SER A C 1
ATOM 1652 O O . SER A 1 206 ? -19.710 13.949 6.343 1.00 39.81 206 SER A O 1
ATOM 1654 N N . MET A 1 207 ? -19.669 16.203 6.393 1.00 39.50 207 MET A N 1
ATOM 1655 C CA . MET A 1 207 ? -20.924 16.470 5.683 1.00 39.50 207 MET A CA 1
ATOM 1656 C C . MET A 1 207 ? -20.744 17.646 4.711 1.00 39.50 207 MET A C 1
ATOM 1658 O O . MET A 1 207 ? -21.216 18.752 4.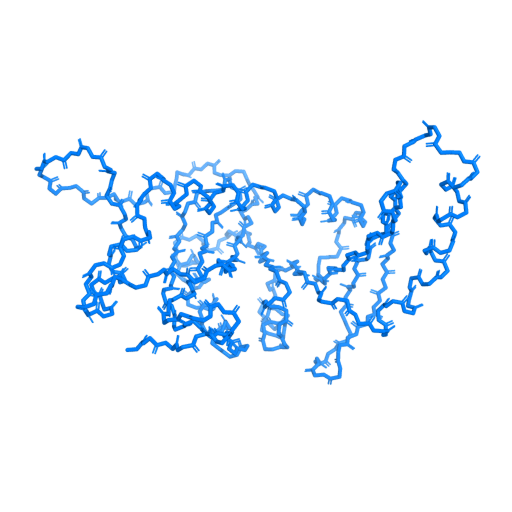987 1.00 39.50 207 MET A O 1
ATOM 1662 N N . PRO A 1 208 ? -20.034 17.462 3.590 1.00 40.34 208 PRO A N 1
ATOM 1663 C CA . PRO A 1 208 ? -19.932 18.525 2.609 1.00 40.34 208 PRO A CA 1
ATOM 1664 C C . PRO A 1 208 ? -21.283 18.736 1.913 1.00 40.34 208 PRO A C 1
ATOM 1666 O O . PRO A 1 208 ? -21.857 17.809 1.340 1.00 40.34 208 PRO A O 1
ATOM 1669 N N . VAL A 1 209 ? -21.795 19.964 1.980 1.00 35.53 209 VAL A N 1
ATOM 1670 C CA . VAL A 1 209 ? -23.036 20.376 1.314 1.00 35.53 209 VAL A CA 1
ATOM 1671 C C . VAL A 1 209 ? -22.693 20.769 -0.130 1.00 35.53 209 VAL A C 1
ATOM 1673 O O . VAL A 1 209 ? -21.749 21.541 -0.317 1.00 35.53 209 VAL A O 1
ATOM 1676 N N . PRO A 1 210 ? -23.408 20.273 -1.157 1.00 33.84 210 PRO A N 1
ATOM 1677 C CA . PRO A 1 210 ? -23.172 20.688 -2.536 1.00 33.84 210 PRO A CA 1
ATOM 1678 C C . PRO A 1 210 ? -23.327 22.205 -2.670 1.00 33.84 210 PRO A C 1
ATOM 1680 O O . PRO 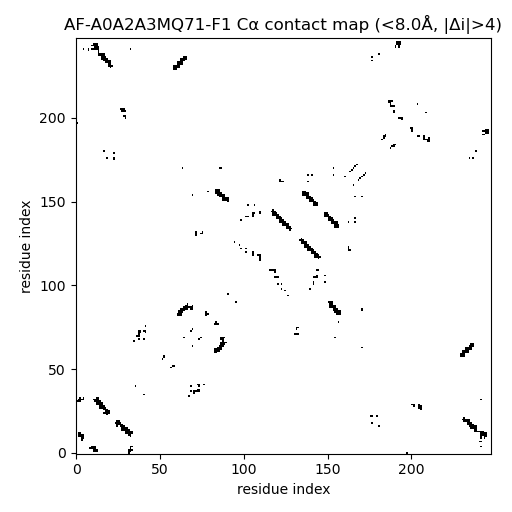A 1 210 ? -24.284 22.789 -2.154 1.00 33.84 210 PRO A O 1
ATOM 1683 N N . SER A 1 211 ? -22.409 22.854 -3.385 1.00 32.25 211 SER A N 1
ATOM 1684 C CA . SER A 1 211 ? -22.543 24.264 -3.747 1.00 32.25 211 SER A CA 1
ATOM 1685 C C . SER A 1 211 ? -23.770 24.449 -4.647 1.00 32.25 211 SER A C 1
ATOM 1687 O O . SER A 1 211 ? -23.688 24.186 -5.845 1.00 32.25 211 SER A O 1
ATOM 1689 N N . GLY A 1 212 ? -24.903 24.870 -4.073 1.00 32.75 212 GLY A N 1
ATOM 1690 C CA . GLY A 1 212 ? -26.082 25.255 -4.858 1.00 32.75 212 GLY A CA 1
ATOM 1691 C C . GLY A 1 212 ? -27.474 24.993 -4.277 1.00 32.75 212 GLY A C 1
ATOM 1692 O O . GLY A 1 212 ? -28.422 25.021 -5.050 1.00 32.75 212 GLY A O 1
ATOM 1693 N N . SER A 1 213 ? -27.668 24.761 -2.974 1.00 27.52 213 SER A N 1
ATOM 1694 C CA . SER A 1 213 ? -29.034 24.758 -2.415 1.00 27.52 213 SER A CA 1
ATOM 1695 C C . SER A 1 213 ? -29.118 25.497 -1.083 1.00 27.52 213 SER A C 1
ATOM 1697 O O . SER A 1 213 ? -28.476 25.158 -0.093 1.00 27.52 213 SER A O 1
ATOM 1699 N N . CYS A 1 214 ? -29.893 26.577 -1.118 1.00 26.30 214 CYS A N 1
ATOM 1700 C CA . CYS A 1 214 ? -30.378 27.317 0.029 1.00 26.30 214 CYS A CA 1
ATOM 1701 C C . CYS A 1 214 ? -31.608 26.577 0.578 1.00 26.30 214 CYS A C 1
ATOM 1703 O O . CYS A 1 214 ? -32.493 26.230 -0.199 1.00 26.30 214 CYS A O 1
ATOM 1705 N N . GLY A 1 215 ? -31.675 26.383 1.896 1.00 28.19 215 GLY A N 1
ATOM 1706 C CA . GLY A 1 215 ? -32.905 26.017 2.601 1.00 28.19 215 GLY A CA 1
ATOM 1707 C C . GLY A 1 215 ? -33.219 24.518 2.701 1.00 28.19 215 GLY A C 1
ATOM 1708 O O . GLY A 1 215 ? -33.271 23.802 1.712 1.00 28.19 215 GLY A O 1
ATOM 1709 N N . ALA A 1 216 ? -33.536 24.111 3.933 1.00 23.39 216 ALA A N 1
ATOM 1710 C CA . ALA A 1 216 ? -34.077 22.824 4.378 1.00 23.39 216 ALA A CA 1
ATOM 1711 C C . ALA A 1 216 ? -33.078 21.673 4.621 1.00 23.39 216 ALA A C 1
ATOM 1713 O O . ALA A 1 216 ? -32.483 21.079 3.727 1.00 23.39 216 ALA A O 1
ATOM 1714 N N . CYS A 1 217 ? -32.970 21.333 5.907 1.00 29.16 217 CYS A N 1
ATOM 1715 C CA . CYS A 1 217 ? -32.382 20.119 6.449 1.00 29.16 217 CYS A CA 1
ATOM 1716 C C . CYS A 1 217 ? -32.850 18.870 5.693 1.00 29.16 217 CYS A C 1
ATOM 1718 O O . CYS A 1 217 ? -34.015 18.493 5.791 1.00 29.16 217 CYS A O 1
ATOM 1720 N N . VAL A 1 218 ? -31.927 18.158 5.051 1.00 23.88 218 VAL A N 1
ATOM 1721 C CA . VAL A 1 218 ? -32.105 16.735 4.755 1.00 23.88 218 VAL A CA 1
ATOM 1722 C C . VAL A 1 218 ? -30.800 16.036 5.098 1.00 23.88 218 VAL A C 1
ATOM 1724 O O . VAL A 1 218 ? -29.788 16.196 4.420 1.00 23.88 218 VAL A O 1
ATOM 1727 N N . ALA A 1 219 ? -30.811 15.283 6.195 1.00 25.14 219 ALA A N 1
ATOM 1728 C CA . ALA A 1 219 ? -29.753 14.339 6.504 1.00 25.14 219 ALA A CA 1
ATOM 1729 C C . ALA A 1 219 ? -29.640 13.333 5.345 1.00 25.14 219 ALA A C 1
ATOM 1731 O O . ALA A 1 219 ? -30.623 12.639 5.066 1.00 25.14 219 ALA A O 1
ATOM 1732 N N . PRO A 1 220 ? -28.480 13.174 4.685 1.00 26.47 220 PRO A N 1
ATOM 1733 C CA . PRO A 1 220 ? -28.285 12.027 3.830 1.00 26.47 220 PRO A CA 1
ATOM 1734 C C . PRO A 1 220 ? -27.972 10.850 4.748 1.00 26.47 220 PRO A C 1
ATOM 1736 O O . PRO A 1 220 ? -26.838 10.604 5.157 1.00 26.47 220 PRO A O 1
ATOM 1739 N N . CYS A 1 221 ? -29.033 10.136 5.112 1.00 22.53 221 CYS A N 1
ATOM 1740 C CA . CYS A 1 221 ? -28.953 8.765 5.576 1.00 22.53 221 CYS A CA 1
ATOM 1741 C C . CYS A 1 221 ? -28.178 7.987 4.500 1.00 22.53 221 CYS A C 1
ATOM 1743 O O . CYS A 1 221 ? -28.680 7.800 3.389 1.00 22.53 221 CYS A O 1
ATOM 1745 N N . LEU A 1 222 ? -26.927 7.618 4.792 1.00 26.73 222 LEU A N 1
ATOM 1746 C CA . LEU A 1 222 ? -26.053 6.872 3.890 1.00 26.73 222 LEU A CA 1
ATOM 1747 C C . LEU A 1 222 ? -26.627 5.455 3.715 1.00 26.73 222 LEU A C 1
ATOM 1749 O O . LEU A 1 222 ? -26.196 4.506 4.366 1.00 26.73 222 LEU A O 1
ATOM 1753 N N . LYS A 1 223 ? -27.642 5.307 2.859 1.00 22.84 223 LYS A N 1
ATOM 1754 C CA . LYS A 1 223 ? -28.104 4.005 2.381 1.00 22.84 223 LYS A CA 1
ATOM 1755 C C . LYS A 1 223 ? -27.022 3.450 1.459 1.00 22.84 223 LYS A C 1
ATOM 1757 O O . LYS A 1 223 ? -27.042 3.677 0.253 1.00 22.84 223 LYS A O 1
ATOM 1762 N N . VAL A 1 224 ? -26.075 2.713 2.035 1.00 30.17 224 VAL A N 1
ATOM 1763 C CA . VAL A 1 224 ? -25.332 1.694 1.288 1.00 30.17 224 VAL A CA 1
ATOM 1764 C C . VAL A 1 224 ? -26.391 0.712 0.791 1.00 30.17 224 VAL A C 1
ATOM 1766 O O . VAL A 1 224 ? -27.021 0.023 1.594 1.00 30.17 224 VAL A O 1
ATOM 1769 N N . GLN A 1 225 ? -26.689 0.739 -0.509 1.00 24.81 225 GLN A N 1
ATOM 1770 C CA . GLN A 1 225 ? -27.721 -0.122 -1.075 1.00 24.81 225 GLN A CA 1
ATOM 1771 C C . GLN A 1 225 ? -27.336 -1.602 -0.893 1.00 24.81 225 GLN A C 1
ATOM 1773 O O . GLN A 1 225 ? -26.170 -1.961 -1.093 1.00 24.81 225 GLN A O 1
ATOM 1778 N N . PRO A 1 226 ? -28.292 -2.476 -0.527 1.00 25.02 226 PRO A N 1
ATOM 1779 C CA . PRO A 1 226 ? -28.066 -3.911 -0.461 1.00 25.02 226 PRO A CA 1
ATOM 1780 C C . PRO A 1 226 ? -27.945 -4.450 -1.892 1.00 25.02 226 PRO A C 1
ATOM 1782 O O . PRO A 1 226 ? -28.938 -4.735 -2.552 1.00 25.02 226 PRO A O 1
ATOM 1785 N N . GLY A 1 227 ? -26.711 -4.514 -2.389 1.00 26.27 227 GLY A N 1
ATOM 1786 C CA . GLY A 1 227 ? -26.406 -5.025 -3.729 1.00 26.27 227 GLY A CA 1
ATOM 1787 C C . GLY A 1 227 ? -24.942 -4.911 -4.168 1.00 26.27 227 GLY A C 1
ATOM 1788 O O . GLY A 1 227 ? -24.646 -5.177 -5.328 1.00 26.27 227 GLY A O 1
ATOM 1789 N N . ALA A 1 228 ? -24.016 -4.511 -3.288 1.00 26.33 228 ALA A N 1
ATOM 1790 C CA . ALA A 1 228 ? -22.613 -4.332 -3.663 1.00 26.33 228 ALA A CA 1
ATOM 1791 C C . ALA A 1 228 ? -21.954 -5.681 -4.037 1.00 26.33 228 ALA A C 1
ATOM 1793 O O . ALA A 1 228 ? -21.982 -6.613 -3.225 1.00 26.33 228 ALA A O 1
ATOM 1794 N N . PRO A 1 229 ? -21.330 -5.812 -5.223 1.00 28.20 229 PRO A N 1
ATOM 1795 C CA . PRO A 1 229 ? -20.643 -7.037 -5.608 1.00 28.20 229 PRO A CA 1
ATOM 1796 C C . PRO A 1 229 ? -19.390 -7.225 -4.738 1.00 28.20 229 PRO A C 1
ATOM 1798 O O . PRO A 1 229 ? -18.493 -6.390 -4.740 1.00 28.20 229 PRO A O 1
ATOM 1801 N N . SER A 1 230 ? -19.379 -8.325 -3.982 1.00 29.80 230 SER A N 1
ATOM 1802 C CA . SER A 1 230 ? -18.339 -9.071 -3.235 1.00 29.80 230 SER A CA 1
ATOM 1803 C C . SER A 1 230 ? -16.911 -8.539 -2.947 1.00 29.80 230 SER A C 1
ATOM 1805 O O . SER A 1 230 ? -16.083 -9.330 -2.499 1.00 29.80 230 SER A O 1
ATOM 1807 N N . SER A 1 231 ? -16.560 -7.261 -3.091 1.00 31.05 231 SER A N 1
ATOM 1808 C CA . SER A 1 231 ? -15.256 -6.745 -2.636 1.00 31.05 231 SER A CA 1
ATOM 1809 C C . SER A 1 231 ? -15.251 -5.221 -2.497 1.00 31.05 231 SER A C 1
ATOM 1811 O O . SER A 1 231 ? -14.986 -4.505 -3.464 1.00 31.05 231 SER A O 1
ATOM 1813 N N . SER A 1 232 ? -15.483 -4.719 -1.285 1.00 46.78 232 SER A N 1
ATOM 1814 C CA . SER A 1 232 ? -15.302 -3.299 -0.970 1.00 46.78 232 SER A CA 1
ATOM 1815 C C . SER A 1 232 ? -13.863 -3.069 -0.508 1.00 46.78 232 SER A C 1
ATOM 1817 O O . SER A 1 232 ? -13.458 -3.482 0.579 1.00 46.78 232 SER A O 1
ATOM 1819 N N . ILE A 1 233 ? -13.061 -2.428 -1.358 1.00 49.62 233 ILE A N 1
ATOM 1820 C CA . ILE A 1 233 ? -11.701 -2.001 -1.016 1.00 49.62 233 ILE A CA 1
ATOM 1821 C C . ILE A 1 233 ? -11.818 -0.709 -0.203 1.00 49.62 233 ILE A C 1
ATOM 1823 O O . ILE A 1 233 ? -12.380 0.268 -0.688 1.00 49.62 233 ILE A O 1
ATOM 1827 N N . LEU A 1 234 ? -11.300 -0.688 1.025 1.00 52.38 234 LEU A N 1
ATOM 1828 C CA . LEU A 1 234 ? -11.178 0.547 1.798 1.00 52.38 234 LEU A CA 1
ATOM 1829 C C . LEU A 1 234 ? -9.907 1.271 1.369 1.00 52.38 234 LEU A C 1
ATOM 1831 O O . LEU A 1 234 ? -8.802 0.838 1.693 1.00 52.38 234 LEU A O 1
ATOM 1835 N N . TYR A 1 235 ? -10.067 2.391 0.674 1.00 54.78 235 TYR A N 1
ATOM 1836 C CA . TYR A 1 235 ? -8.968 3.275 0.302 1.00 54.78 235 TYR A CA 1
ATOM 1837 C C . TYR A 1 235 ? -8.744 4.289 1.410 1.00 54.78 235 TYR A C 1
ATOM 1839 O O . TYR A 1 235 ? -9.514 5.233 1.507 1.00 54.78 235 TYR A O 1
ATOM 1847 N N . ALA A 1 236 ? -7.692 4.148 2.212 1.00 51.59 236 ALA A N 1
ATOM 1848 C CA . ALA A 1 236 ? -7.229 5.227 3.077 1.00 51.59 236 ALA A CA 1
ATOM 1849 C C . ALA A 1 236 ? -6.105 5.984 2.359 1.00 51.59 236 ALA A C 1
ATOM 1851 O O . ALA A 1 236 ? -5.006 5.459 2.174 1.00 51.59 236 ALA A O 1
ATOM 1852 N N . SER A 1 237 ? -6.374 7.223 1.958 1.00 43.75 237 SER A N 1
ATOM 1853 C CA . SER A 1 237 ? -5.360 8.103 1.378 1.00 43.75 237 SER A CA 1
ATOM 1854 C C . SER A 1 237 ? -5.280 9.403 2.170 1.00 43.75 237 SER A C 1
ATOM 1856 O O . SER A 1 237 ? -6.285 9.948 2.636 1.00 43.75 237 SER A O 1
ATOM 1858 N N . ALA A 1 238 ? -4.052 9.871 2.372 1.00 38.16 238 ALA A N 1
ATOM 1859 C CA . ALA A 1 238 ? -3.782 11.162 2.968 1.00 38.16 238 ALA A CA 1
ATOM 1860 C C . ALA A 1 238 ? -3.506 12.130 1.824 1.00 38.16 238 ALA A C 1
ATOM 1862 O O . ALA A 1 238 ? -2.665 11.856 0.971 1.00 38.16 238 ALA A O 1
ATOM 1863 N N . SER A 1 239 ? -4.181 13.280 1.814 1.00 34.41 239 SER A N 1
ATOM 1864 C CA . SER A 1 239 ? -3.803 14.353 0.892 1.00 34.41 239 SER A CA 1
ATOM 1865 C C . SER A 1 239 ? -2.333 14.717 1.128 1.00 34.41 239 SER A C 1
ATOM 1867 O O . SER A 1 239 ? -1.949 15.034 2.254 1.00 34.41 239 SER A O 1
ATOM 1869 N N . SER A 1 240 ? -1.510 14.682 0.080 1.00 31.78 240 SER A N 1
ATOM 1870 C CA . SER A 1 240 ? -0.103 15.098 0.143 1.00 31.78 240 SER A CA 1
ATOM 1871 C C . SER A 1 240 ? 0.067 16.616 0.215 1.00 31.78 240 SER A C 1
ATOM 1873 O O . SER A 1 240 ? 1.108 17.076 0.657 1.00 31.78 240 SER A O 1
ATOM 1875 N N . ARG A 1 241 ? -0.950 17.401 -0.171 1.00 34.94 241 ARG A N 1
ATOM 1876 C CA . ARG A 1 241 ? -0.982 18.854 0.061 1.00 34.94 241 ARG A CA 1
ATOM 1877 C C . ARG A 1 241 ? -1.701 19.164 1.366 1.00 34.94 241 ARG A C 1
ATOM 1879 O O . ARG A 1 241 ? -2.829 18.689 1.561 1.00 34.94 241 ARG A O 1
ATOM 1886 N N . SER A 1 242 ? -1.058 19.966 2.212 1.00 41.62 242 SER A N 1
ATOM 1887 C CA . SER A 1 242 ? -1.709 20.693 3.301 1.00 41.62 242 SER A CA 1
ATOM 1888 C C . SER A 1 242 ? -2.912 21.446 2.744 1.00 41.62 242 SER A C 1
ATOM 1890 O O . SER A 1 242 ? -2.826 22.077 1.693 1.00 41.62 242 SER A O 1
ATOM 1892 N N . LEU A 1 243 ? -4.056 21.332 3.416 1.00 47.28 243 LEU A N 1
ATOM 1893 C CA . LEU A 1 243 ? -5.154 22.253 3.147 1.00 47.28 243 LEU A CA 1
ATOM 1894 C C . LEU A 1 243 ? -4.791 23.597 3.793 1.00 47.28 243 LEU A C 1
ATOM 1896 O O . LEU A 1 243 ? -4.480 23.587 4.995 1.00 47.28 243 LEU A O 1
ATOM 1900 N N . PRO A 1 244 ? -4.783 24.703 3.023 1.00 42.72 244 PRO A N 1
ATOM 1901 C CA . PRO A 1 244 ? -4.464 26.014 3.558 1.00 42.72 244 PRO A CA 1
ATOM 1902 C C . PRO A 1 244 ? -5.515 26.378 4.600 1.00 42.72 244 PRO A C 1
ATOM 1904 O O . PRO A 1 244 ? -6.720 26.272 4.374 1.00 42.72 244 PRO A O 1
ATOM 1907 N N . ALA A 1 245 ? -5.059 26.789 5.776 1.00 43.31 245 ALA A N 1
A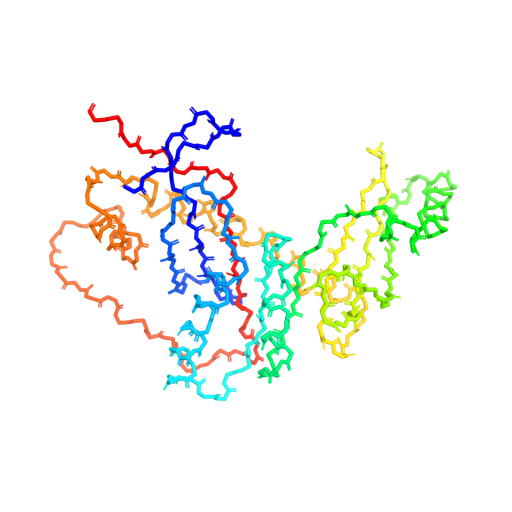TOM 1908 C CA . ALA A 1 245 ? -5.939 27.451 6.715 1.00 43.31 245 ALA A CA 1
ATOM 1909 C C . ALA A 1 245 ? -6.130 28.902 6.254 1.00 43.31 245 ALA A C 1
ATOM 1911 O O . ALA A 1 245 ? -5.141 29.570 5.964 1.00 43.31 245 ALA A O 1
ATOM 1912 N N . SER A 1 246 ? -7.369 29.400 6.197 1.00 40.22 246 SER A N 1
ATOM 1913 C CA . SER A 1 246 ? -7.618 30.818 5.908 1.00 40.22 246 SER A CA 1
ATOM 1914 C C . SER A 1 246 ? -6.793 31.706 6.855 1.00 40.22 246 SER A C 1
ATOM 1916 O O . SER A 1 246 ? -6.719 31.376 8.051 1.00 40.22 246 SER A O 1
ATOM 1918 N N . PRO A 1 247 ? -6.170 32.792 6.354 1.00 34.03 247 PRO A N 1
ATOM 1919 C CA . PRO A 1 247 ? -5.524 33.766 7.218 1.00 34.03 247 PRO A CA 1
ATOM 1920 C C . PRO A 1 247 ? -6.590 34.376 8.131 1.00 34.03 247 PRO A C 1
ATOM 1922 O O . PRO A 1 247 ? -7.693 34.696 7.688 1.00 34.03 247 PRO A O 1
ATOM 1925 N N . SER A 1 248 ? -6.274 34.400 9.422 1.00 37.06 248 SER A N 1
ATOM 1926 C CA . SER A 1 248 ? -7.029 35.096 10.466 1.00 37.06 248 SER A CA 1
ATOM 1927 C C . SER A 1 248 ? -6.966 36.601 10.286 1.00 37.06 248 SER A C 1
ATOM 1929 O O . SER A 1 248 ? -5.855 37.061 9.935 1.00 37.06 248 SER A O 1
#

Sequence (248 aa):
MRLFNAHHNEYGFQPIVVFDGEGRFITAVLRPAKRPGGKEIRAFLRRLMRAIRANWPEMQILLHGESHYCCPEVIDWCQAGGHEFILGVAPTSTLRRHIAALEANTKARFHAAPEAGKAHRFKSFHDGAKSWSRAERIIARVEVGDQGTDTCFVVTNLKKGSRRRLYEQVYCRRGQAENHIKSWKTHLAADRTSCTRTTANHLCFSMPVPSGSCGACVAPCLKVQPGAPSSSILYASASSRSLPASPS

Solvent-accessible surface area (backbone atoms only — not comparable to full-atom values): 14304 Å² total; per-residue (Å²): 131,68,31,74,22,82,93,71,78,40,53,14,34,32,33,42,40,31,26,40,60,86,56,48,80,74,50,52,47,79,35,41,30,59,88,73,52,38,67,56,52,35,53,51,50,54,55,49,53,49,58,48,37,76,79,41,71,85,62,57,56,35,44,33,33,46,41,85,61,62,27,45,54,33,53,53,48,27,64,77,68,72,45,43,37,42,25,28,41,75,90,43,73,72,64,46,62,78,38,47,70,59,48,54,54,43,47,53,51,29,73,75,41,57,91,75,49,69,41,74,50,70,49,74,51,72,50,58,59,91,78,35,97,57,67,40,43,32,39,36,40,41,36,32,46,97,94,44,75,52,74,50,39,32,37,35,74,65,85,74,77,54,68,60,52,47,45,59,68,60,54,49,51,49,68,52,54,58,50,40,52,50,47,45,42,72,62,33,54,60,54,70,45,80,58,94,46,71,69,59,38,45,47,47,58,63,56,56,64,66,88,84,74,84,82,80,95,72,83,81,75,82,73,76,67,96,76,75,77,90,57,44,33,37,37,47,47,62,56,89,61,62,38,63,51,66,86,130

Mean predicted aligned error: 12.75 Å

Radius of gyration: 20.2 Å; Cα contacts (8 Å, |Δi|>4): 390; chains: 1; bounding box: 53×51×47 Å